Protein AF-A0A7R9VB74-F1 (afdb_monomer_lite)

Sequence (269 aa):
NNDDDEVKHALRVADQLLEADSDVIVMNEYSYISGGSPRGYPALNALCSRLEGAGYAVHVAKCSFPTAVASRLPVDRVDKLRLDCNRHAVGVTVVLGDDAADRQSEDDTSDTVAVTIFGTHLDDLNGINRLKEAEVLLGEIESEYDKENDYANILVIGDFNQQRPEDYHPEEWKYICENKTHRGTTIDDGVSDLLTNANFRCSYDDCRDEAKGVAHNWIPGDPPPATHWTSTVIDYSYYRGNIKPTGVFVSPSNLSDHRMIVSVWDVGL

Foldseek 3Di:
DVLVVLLVLLLVVLVVVVVLVDQKDKDKCQDQDDPDDPPPSPSVVSSCVSLVVVQWDKDWDDFNIIMIMIGNADWPDWDWADLDRGWIKIKTKGKDFPCSPPPPDPPDPTPIAIEIEIHTAADQAALQSLQSSLVSVVVVCCVPPVPPVAKHKYKYWFFSNAFDLVQADPVVLVVLVVVCVVVVYDSGSCSVVVLVVVVKDWLQVLQQPVVSQEAEDDDHNHHDFAQALVRGNGTTMIIIHPKHWNYWYWAPDPSDSGTDIDTDMDRPD

Organism: NCBI:txid2749911

InterPro domains:
  IPR005135 Endonuclease/exonuclease/phosphatase [PF03372] (6-258)
  IPR036691 Endonuclease/exonuclease/phosphatase superfamily [G3DSA:3.60.10.10] (1-268)
  IPR036691 Endonuclease/exonuclease/phosphatase superfamily [SSF56219] (11-265)

Secondary structure (DSSP, 8-state):
-HHHHHHHHHHHHHHHHHHTT-SEEEEESSS--SSS--S--HHHHHHHHHHHTTTPEEEE--SSB-EEEEESSPEEEEEEEE-SSSBEEEEEEEEESTTTT-TT-TT-----EEEEEEEEE--SS-HHHHHHHHHHHHHHHHHHHSTTSS--EEEEEEE-----GGGS-HHHHHHHHHHHHHHT--S--SHHHHHHHTT-EEHHHHHT-GGG--EESS-TTSPPPPSBTTTB--EEEEEESS-EEEEEEE----SSSBPPEEEEEE---

pLDDT: mean 91.32, std 12.18, range [46.31, 98.75]

Radius of gyration: 18.74 Å; chains: 1; bounding box: 47×42×54 Å

Structure (mmCIF, N/CA/C/O backbone):
data_AF-A0A7R9VB74-F1
#
_entry.id   AF-A0A7R9VB74-F1
#
loop_
_atom_site.group_PDB
_atom_site.id
_atom_site.type_symbol
_atom_site.label_atom_id
_atom_site.label_alt_id
_atom_site.label_comp_id
_atom_site.label_asym_id
_atom_site.label_entity_id
_atom_site.label_seq_id
_atom_site.pdbx_PDB_ins_code
_atom_site.Cartn_x
_atom_site.Cartn_y
_atom_site.Cartn_z
_atom_site.occupancy
_atom_site.B_iso_or_equiv
_atom_site.auth_seq_id
_atom_site.auth_comp_id
_atom_site.auth_asym_id
_atom_site.auth_atom_id
_atom_site.pdbx_PDB_model_num
ATOM 1 N N . ASN A 1 1 ? -17.393 -21.029 -19.178 1.00 64.06 1 ASN A N 1
ATOM 2 C CA . ASN A 1 1 ? -16.510 -21.645 -18.168 1.00 64.06 1 ASN A CA 1
ATOM 3 C C . ASN A 1 1 ? -15.368 -20.743 -17.701 1.00 64.06 1 ASN A C 1
ATOM 5 O O . ASN A 1 1 ? -14.742 -21.134 -16.735 1.00 64.06 1 ASN A O 1
ATOM 9 N N . ASN A 1 2 ? -15.107 -19.562 -18.289 1.00 75.44 2 ASN A N 1
ATOM 10 C CA . ASN A 1 2 ? -14.076 -18.647 -17.763 1.00 75.44 2 ASN A CA 1
ATOM 11 C C . ASN A 1 2 ? -14.477 -18.031 -16.412 1.00 75.44 2 ASN A C 1
ATOM 13 O O . ASN A 1 2 ? -13.672 -18.024 -15.490 1.00 75.44 2 ASN A O 1
ATOM 17 N N . ASP A 1 3 ? -15.742 -17.627 -16.268 1.00 80.56 3 ASP A N 1
ATOM 18 C CA . ASP A 1 3 ? -16.263 -17.018 -15.037 1.00 80.56 3 ASP A CA 1
ATOM 19 C C . ASP A 1 3 ? -16.076 -17.925 -13.805 1.00 80.56 3 ASP A C 1
ATOM 21 O O . ASP A 1 3 ? -15.742 -17.452 -12.722 1.00 80.56 3 ASP A O 1
ATOM 25 N N . ASP A 1 4 ? -16.229 -19.246 -13.967 1.00 86.25 4 ASP A N 1
ATOM 26 C CA . ASP A 1 4 ? -16.032 -20.212 -12.878 1.00 86.25 4 ASP A CA 1
ATOM 27 C C . ASP A 1 4 ? -14.568 -20.278 -12.420 1.00 86.25 4 ASP A C 1
ATOM 29 O O . ASP A 1 4 ? -14.293 -20.473 -11.235 1.00 86.25 4 ASP A O 1
ATOM 33 N N . ASP A 1 5 ? -13.619 -20.147 -13.347 1.00 88.62 5 ASP A N 1
ATOM 34 C CA . ASP A 1 5 ? -12.193 -20.204 -13.033 1.00 88.62 5 ASP A CA 1
ATOM 35 C C . ASP A 1 5 ? -11.705 -18.892 -12.404 1.00 88.62 5 ASP A C 1
ATOM 37 O O . ASP A 1 5 ? -10.913 -18.935 -11.458 1.00 88.62 5 ASP A O 1
ATOM 41 N N . GLU A 1 6 ? -12.251 -17.751 -12.831 1.00 87.81 6 GLU A N 1
ATOM 42 C CA . GLU A 1 6 ? -12.044 -16.453 -12.177 1.00 87.81 6 GLU A CA 1
ATOM 43 C C . GLU A 1 6 ? -12.594 -16.449 -10.745 1.00 87.81 6 GLU A C 1
ATOM 45 O O . GLU A 1 6 ? -11.902 -16.025 -9.821 1.00 87.81 6 GLU A O 1
ATOM 50 N N . VAL A 1 7 ? -13.793 -16.999 -10.517 1.00 91.50 7 VAL A N 1
ATOM 51 C CA . VAL A 1 7 ? -14.366 -17.142 -9.165 1.00 91.50 7 VAL A CA 1
ATOM 52 C C . VAL A 1 7 ? -13.490 -18.025 -8.280 1.00 91.50 7 VAL A C 1
ATOM 54 O O . VAL A 1 7 ? -13.172 -17.646 -7.153 1.00 91.50 7 VAL A O 1
ATOM 57 N N . LYS A 1 8 ? -13.052 -19.190 -8.772 1.00 93.50 8 LYS A N 1
ATOM 58 C CA . LYS A 1 8 ? -12.139 -20.068 -8.014 1.00 93.50 8 LYS A CA 1
ATOM 59 C C . LYS A 1 8 ? -10.805 -19.392 -7.724 1.00 93.50 8 LYS A C 1
ATOM 61 O O . LYS A 1 8 ? -10.189 -19.663 -6.696 1.00 93.50 8 LYS A O 1
ATOM 66 N N . HIS A 1 9 ? -10.301 -18.583 -8.649 1.00 92.19 9 HIS A N 1
ATOM 67 C CA . HIS A 1 9 ? -9.090 -17.810 -8.430 1.00 92.19 9 HIS A CA 1
ATOM 68 C C . HIS A 1 9 ? -9.292 -16.767 -7.327 1.00 92.19 9 HIS A C 1
ATOM 70 O O . HIS A 1 9 ? -8.550 -16.786 -6.350 1.00 92.19 9 HIS A O 1
ATOM 76 N N . ALA A 1 10 ? -10.350 -15.964 -7.417 1.00 93.12 10 ALA A N 1
ATOM 77 C CA . ALA A 1 10 ? -10.689 -14.953 -6.424 1.00 93.12 10 ALA A CA 1
ATOM 78 C C . ALA A 1 10 ? -10.919 -15.542 -5.021 1.00 93.12 10 ALA A C 1
ATOM 80 O O . ALA A 1 10 ? -10.478 -14.963 -4.033 1.00 93.12 10 ALA A O 1
ATOM 81 N N . LEU A 1 11 ? -11.529 -16.728 -4.921 1.00 95.88 11 LEU A N 1
ATOM 82 C CA . LEU A 1 11 ? -11.673 -17.440 -3.646 1.00 95.88 11 LEU A CA 1
ATOM 83 C C . LEU A 1 11 ? -10.327 -17.898 -3.069 1.00 95.88 11 LEU A C 1
ATOM 85 O O . LEU A 1 11 ? -10.119 -17.761 -1.871 1.00 95.88 11 LEU A O 1
ATOM 89 N N . ARG A 1 12 ? -9.393 -18.379 -3.903 1.00 96.00 12 ARG A N 1
ATOM 90 C CA . ARG A 1 12 ? -8.031 -18.724 -3.451 1.00 96.00 12 ARG A CA 1
ATOM 91 C C . ARG A 1 12 ? -7.259 -17.496 -2.974 1.00 96.00 12 ARG A C 1
ATOM 93 O O . ARG A 1 12 ? -6.544 -17.590 -1.984 1.00 96.00 12 ARG A O 1
ATOM 100 N N . VAL A 1 13 ? -7.413 -16.363 -3.663 1.00 95.50 13 VAL A N 1
ATOM 101 C CA . VAL A 1 13 ? -6.844 -15.079 -3.227 1.00 95.50 13 VAL A CA 1
ATOM 102 C C . VAL A 1 13 ? -7.443 -14.677 -1.879 1.00 95.50 13 VAL A C 1
ATOM 104 O O . VAL A 1 13 ? -6.695 -14.384 -0.955 1.00 95.50 13 VAL A O 1
ATOM 107 N N . ALA A 1 14 ? -8.769 -14.741 -1.725 1.00 96.88 14 ALA A N 1
ATOM 108 C CA . ALA A 1 14 ? -9.432 -14.443 -0.458 1.00 96.88 14 ALA A CA 1
ATOM 109 C C . ALA A 1 14 ? -8.952 -15.357 0.681 1.00 96.88 14 ALA A C 1
ATOM 111 O O . ALA A 1 14 ? -8.635 -14.862 1.756 1.00 96.88 14 ALA A O 1
ATOM 112 N N . ASP A 1 15 ? -8.852 -16.668 0.452 1.00 97.50 15 ASP A N 1
ATOM 113 C CA . ASP A 1 15 ? -8.362 -17.610 1.463 1.00 97.50 15 ASP A CA 1
ATOM 114 C C . ASP A 1 15 ? -6.917 -17.288 1.880 1.00 97.50 15 ASP A C 1
ATOM 116 O O . ASP A 1 15 ? -6.619 -17.276 3.069 1.00 97.50 15 ASP A O 1
ATOM 120 N N . GLN A 1 16 ? -6.046 -16.923 0.936 1.00 96.56 16 GLN A N 1
ATOM 121 C CA . GLN A 1 16 ? -4.686 -16.484 1.252 1.00 96.56 16 GLN A CA 1
ATOM 122 C C . GLN A 1 16 ? -4.639 -15.171 2.049 1.00 96.56 16 GLN A C 1
ATOM 124 O O . GLN A 1 16 ? -3.820 -15.036 2.957 1.00 96.56 16 GLN A O 1
ATOM 129 N N . LEU A 1 17 ? -5.497 -14.202 1.722 1.00 97.06 17 LEU A N 1
ATOM 130 C CA . LEU A 1 17 ? -5.606 -12.964 2.496 1.00 97.06 17 LEU A CA 1
ATOM 131 C C . LEU A 1 17 ? -6.075 -13.255 3.931 1.00 97.06 17 LEU A C 1
ATOM 133 O O . LEU A 1 17 ? -5.591 -12.642 4.878 1.00 97.06 17 LEU A O 1
ATOM 137 N N . LEU A 1 18 ? -6.977 -14.226 4.105 1.00 97.94 18 LEU A N 1
ATOM 138 C CA . LEU A 1 18 ? -7.457 -14.660 5.418 1.00 97.94 18 LEU A CA 1
ATOM 139 C C . LEU A 1 18 ? -6.400 -15.438 6.217 1.00 97.94 18 LEU A C 1
ATOM 141 O O . LEU A 1 18 ? -6.380 -15.328 7.439 1.00 97.94 18 LEU A O 1
ATOM 145 N N . GLU A 1 19 ? -5.507 -16.184 5.560 1.00 97.44 19 GLU A N 1
ATOM 146 C CA . GLU A 1 19 ? -4.374 -16.858 6.217 1.00 97.44 19 GLU A CA 1
ATOM 147 C C . GLU A 1 19 ? -3.390 -15.873 6.864 1.00 97.44 19 GLU A C 1
ATOM 149 O O . GLU A 1 19 ? -2.746 -16.223 7.852 1.00 97.44 19 GLU A O 1
ATOM 154 N N . ALA A 1 20 ? -3.284 -14.648 6.335 1.00 97.00 20 ALA A N 1
ATOM 155 C CA . ALA A 1 20 ? -2.464 -13.592 6.929 1.00 97.00 20 ALA A CA 1
ATOM 156 C C . ALA A 1 20 ? -3.056 -13.020 8.231 1.00 97.00 20 ALA A C 1
ATOM 158 O O . ALA A 1 20 ? -2.355 -12.292 8.929 1.00 97.00 20 ALA A O 1
ATOM 159 N N . ASP A 1 21 ? -4.328 -13.316 8.530 1.00 97.69 21 ASP A N 1
ATOM 160 C CA . ASP A 1 21 ? -5.053 -12.900 9.739 1.00 97.69 21 ASP A CA 1
ATOM 161 C C . ASP A 1 21 ? -4.894 -11.403 10.074 1.00 97.69 21 ASP A C 1
ATOM 163 O O . ASP A 1 21 ? -4.743 -11.013 11.228 1.00 97.69 21 ASP A O 1
ATOM 167 N N . SER A 1 22 ? -4.914 -10.539 9.055 1.00 98.19 22 SER A N 1
ATOM 168 C CA . SER A 1 22 ? -4.710 -9.093 9.219 1.00 98.19 22 SER A CA 1
ATOM 169 C C . SER A 1 22 ? -5.969 -8.379 9.724 1.00 98.19 22 SER A C 1
ATOM 171 O O . SER A 1 22 ? -7.090 -8.787 9.441 1.00 98.19 22 SER A O 1
ATOM 173 N N . ASP A 1 23 ? -5.835 -7.292 10.476 1.00 98.25 23 ASP A N 1
ATOM 174 C CA . ASP A 1 23 ? -7.006 -6.513 10.918 1.00 98.25 23 ASP A CA 1
ATOM 175 C C . ASP A 1 23 ? -7.615 -5.680 9.786 1.00 98.25 23 ASP A C 1
ATOM 177 O O . ASP A 1 23 ? -8.837 -5.523 9.692 1.00 98.25 23 ASP A O 1
ATOM 181 N N . VAL A 1 24 ? -6.749 -5.186 8.899 1.00 98.56 24 VAL A N 1
ATOM 182 C CA . VAL A 1 24 ? -7.091 -4.390 7.720 1.00 98.56 24 VAL A CA 1
ATOM 183 C C . VAL A 1 24 ? -6.366 -4.966 6.505 1.00 98.56 24 VAL A C 1
ATOM 185 O O . VAL A 1 24 ? -5.182 -5.287 6.576 1.00 98.56 24 VAL A O 1
ATOM 188 N N . ILE A 1 25 ? -7.073 -5.087 5.384 1.00 98.56 25 ILE A N 1
ATOM 189 C CA . ILE A 1 25 ? -6.557 -5.578 4.104 1.00 98.56 25 ILE A CA 1
ATOM 190 C C . ILE A 1 25 ? -6.758 -4.488 3.052 1.00 98.56 25 ILE A C 1
ATOM 192 O O . ILE A 1 25 ? -7.879 -4.018 2.853 1.00 98.56 25 ILE A O 1
ATOM 196 N N . VAL A 1 26 ? -5.692 -4.131 2.338 1.00 98.44 26 VAL A N 1
ATOM 197 C CA . VAL A 1 26 ? -5.742 -3.252 1.161 1.00 98.44 26 VAL A CA 1
ATOM 198 C C . VAL A 1 26 ? -5.562 -4.095 -0.097 1.00 98.44 26 VAL A C 1
ATOM 200 O O . VAL A 1 26 ? -4.674 -4.941 -0.153 1.00 98.44 26 VAL A O 1
ATOM 203 N N . MET A 1 27 ? -6.419 -3.891 -1.097 1.00 97.38 27 MET A N 1
ATOM 204 C CA . MET A 1 27 ? -6.394 -4.646 -2.352 1.00 97.38 27 MET A CA 1
ATOM 205 C C . MET A 1 27 ? -6.471 -3.707 -3.552 1.00 97.38 27 MET A C 1
ATOM 207 O O . MET A 1 27 ? -7.345 -2.836 -3.615 1.00 97.38 27 MET A O 1
ATOM 211 N N . ASN A 1 28 ? -5.619 -3.957 -4.541 1.00 95.88 28 ASN A N 1
ATOM 212 C CA . ASN A 1 28 ? -5.632 -3.307 -5.847 1.00 95.88 28 ASN A CA 1
ATOM 213 C C . ASN A 1 28 ? -5.937 -4.347 -6.937 1.00 95.88 28 ASN A C 1
ATOM 215 O O . ASN A 1 28 ? -5.729 -5.539 -6.729 1.00 95.88 28 ASN A O 1
ATOM 219 N N . GLU A 1 29 ? -6.504 -3.906 -8.062 1.00 89.31 29 GLU A N 1
ATOM 220 C CA . GLU A 1 29 ? -6.748 -4.721 -9.272 1.00 89.31 29 GLU A CA 1
ATOM 221 C C . GLU A 1 29 ? -7.520 -6.044 -9.094 1.00 89.31 29 GLU A C 1
ATOM 223 O O . GLU A 1 29 ? -7.560 -6.893 -9.979 1.00 89.31 29 GLU A O 1
ATOM 228 N N . TYR A 1 30 ? -8.251 -6.212 -7.998 1.00 76.88 30 TYR A N 1
ATOM 229 C CA . TYR A 1 30 ? -8.994 -7.440 -7.687 1.00 76.88 30 TYR A CA 1
ATOM 230 C C . TYR A 1 30 ? -10.201 -7.703 -8.620 1.00 76.88 30 TYR A C 1
ATOM 232 O O . TYR A 1 30 ? -10.916 -8.696 -8.467 1.00 76.88 30 TYR A O 1
ATOM 240 N N . SER A 1 31 ? -10.444 -6.818 -9.595 1.00 71.06 31 SER A N 1
ATOM 241 C CA . SER A 1 31 ? -11.282 -7.080 -10.766 1.00 71.06 31 SER A CA 1
ATOM 242 C C . SER A 1 31 ? -10.855 -6.189 -11.938 1.00 71.06 31 SER A C 1
ATOM 244 O O . SER A 1 31 ? -11.089 -4.978 -11.903 1.00 71.06 31 SER A O 1
ATOM 246 N N . TYR A 1 32 ? -10.271 -6.766 -12.990 1.00 58.00 32 TYR A N 1
ATOM 247 C CA . TYR A 1 32 ? -9.945 -6.015 -14.204 1.00 58.00 32 TYR A CA 1
ATOM 248 C C . TYR A 1 32 ? -11.213 -5.776 -15.039 1.00 58.00 32 TYR A C 1
ATOM 250 O O . TYR A 1 32 ? -11.795 -6.706 -15.604 1.00 58.00 32 TYR A O 1
ATOM 258 N N . ILE A 1 33 ? -11.659 -4.520 -15.137 1.00 51.22 33 ILE A N 1
ATOM 259 C CA . ILE A 1 33 ? -12.802 -4.144 -15.978 1.00 51.22 33 ILE A CA 1
ATOM 260 C C . ILE A 1 33 ? -12.306 -3.924 -17.409 1.00 51.22 33 ILE A C 1
ATOM 262 O O . ILE A 1 33 ? -12.091 -2.793 -17.845 1.00 51.22 33 ILE A O 1
ATOM 266 N N . SER A 1 34 ? -12.179 -4.994 -18.196 1.00 46.78 34 SER A N 1
ATOM 267 C CA . SER A 1 34 ? -12.158 -4.816 -19.651 1.00 46.78 34 SER A CA 1
ATOM 268 C C . SER A 1 34 ? -13.604 -4.624 -20.145 1.00 46.78 34 SER A C 1
ATOM 270 O O . SER A 1 34 ? -14.385 -5.566 -20.223 1.00 46.78 34 SER A O 1
ATOM 272 N N . GLY A 1 35 ? -14.015 -3.381 -20.435 1.00 49.75 35 GLY A N 1
ATOM 273 C CA . GLY A 1 35 ? -15.227 -3.136 -21.243 1.00 49.75 35 GLY A CA 1
ATOM 274 C C . GLY A 1 35 ? -16.476 -2.534 -20.575 1.00 49.75 35 GLY A C 1
ATOM 275 O O . GLY A 1 35 ? -17.552 -2.591 -21.164 1.00 49.75 35 GLY A O 1
ATOM 276 N N . GLY A 1 36 ? -16.369 -1.881 -19.414 1.00 46.69 36 GLY A N 1
ATOM 277 C CA . GLY A 1 36 ? -17.284 -0.776 -19.068 1.00 46.69 36 GLY A CA 1
ATOM 278 C C . GLY A 1 36 ? -18.716 -1.111 -18.616 1.00 46.69 36 GLY A C 1
ATOM 279 O O . GLY A 1 36 ? -19.572 -0.229 -18.670 1.00 46.69 36 GLY A O 1
ATOM 280 N N . SER A 1 37 ? -19.005 -2.317 -18.115 1.00 47.34 37 SER A N 1
ATOM 281 C CA . SER A 1 37 ? -20.277 -2.579 -17.416 1.00 47.34 37 SER A CA 1
ATOM 282 C C . SER A 1 37 ? -20.047 -3.023 -15.964 1.00 47.34 37 SER A C 1
ATOM 284 O O . SER A 1 37 ? -19.478 -4.086 -15.740 1.00 47.34 37 SER A O 1
ATOM 286 N N . PRO A 1 38 ? -20.513 -2.267 -14.950 1.00 48.62 38 PRO A N 1
ATOM 287 C CA . PRO A 1 38 ? -20.385 -2.627 -13.534 1.00 48.62 38 PRO A CA 1
ATOM 288 C C . PRO A 1 38 ? -21.352 -3.732 -13.058 1.00 48.62 38 PRO A C 1
ATOM 290 O O . PRO A 1 38 ? -21.498 -3.944 -11.853 1.00 48.62 38 PRO A O 1
ATOM 293 N N . ARG A 1 39 ? -22.084 -4.411 -13.954 1.00 46.31 39 ARG A N 1
ATOM 294 C CA . ARG A 1 39 ? -23.060 -5.433 -13.546 1.00 46.31 39 ARG A CA 1
ATOM 295 C C . ARG A 1 39 ? -22.385 -6.780 -13.291 1.00 46.31 39 ARG A C 1
ATOM 297 O O . ARG A 1 39 ? -22.289 -7.598 -14.193 1.00 46.31 39 ARG A O 1
ATOM 304 N N . GLY A 1 40 ? -22.051 -7.001 -12.020 1.00 55.41 40 GLY A N 1
ATOM 305 C CA . GLY A 1 40 ? -21.993 -8.324 -11.400 1.00 55.41 40 GLY A CA 1
ATOM 306 C C . GLY A 1 40 ? -20.774 -9.149 -11.771 1.00 55.41 40 GLY A C 1
ATOM 307 O O . GLY A 1 40 ? -20.931 -10.172 -12.420 1.00 55.41 40 GLY A O 1
ATOM 308 N N . TYR A 1 41 ? -19.595 -8.737 -11.308 1.00 77.56 41 TYR A N 1
ATOM 309 C CA . TYR A 1 41 ? -18.381 -9.549 -11.383 1.00 77.56 41 TYR A CA 1
ATOM 310 C C . TYR A 1 41 ? -18.483 -10.693 -10.372 1.00 77.56 41 TYR A C 1
ATOM 312 O O . TYR A 1 41 ? -18.369 -10.441 -9.169 1.00 77.56 41 TYR A O 1
ATOM 320 N N . PRO A 1 42 ? -18.714 -11.942 -10.812 1.00 87.38 42 PRO A N 1
ATOM 321 C CA . PRO A 1 42 ? -18.908 -13.051 -9.888 1.00 87.38 42 PRO A CA 1
ATOM 322 C C . PRO A 1 42 ? -17.663 -13.277 -9.026 1.00 87.38 42 PRO A C 1
ATOM 324 O O . PRO A 1 42 ? -17.800 -13.561 -7.843 1.00 87.38 42 PRO A O 1
ATOM 327 N N . ALA A 1 43 ? -16.468 -13.069 -9.591 1.00 87.62 43 ALA A N 1
ATOM 328 C CA . ALA A 1 43 ? -15.192 -13.175 -8.890 1.00 87.62 43 ALA A CA 1
ATOM 329 C C . ALA A 1 43 ? -15.043 -12.139 -7.764 1.00 87.62 43 ALA A C 1
ATOM 331 O O . ALA A 1 43 ? -14.778 -12.515 -6.626 1.00 87.62 43 ALA A O 1
ATOM 332 N N . LEU A 1 44 ? -15.309 -10.858 -8.051 1.00 88.12 44 LEU A N 1
ATOM 333 C CA . LEU A 1 44 ? -15.323 -9.797 -7.038 1.00 88.12 44 LEU A CA 1
ATOM 334 C C . LEU A 1 44 ? -16.342 -10.093 -5.939 1.00 88.12 44 LEU A C 1
ATOM 336 O O . LEU A 1 44 ? -16.020 -10.032 -4.759 1.00 88.12 44 LEU A O 1
ATOM 340 N N . ASN A 1 45 ? -17.573 -10.432 -6.324 1.00 90.12 45 ASN A N 1
ATOM 341 C CA . ASN A 1 45 ? -18.621 -10.736 -5.357 1.00 90.12 45 ASN A CA 1
ATOM 342 C C . ASN A 1 45 ? -18.228 -11.936 -4.488 1.00 90.12 45 ASN A C 1
ATOM 344 O O . ASN A 1 45 ? -18.436 -11.897 -3.284 1.00 90.12 45 ASN A O 1
ATOM 348 N N . ALA A 1 46 ? -17.625 -12.974 -5.073 1.00 93.38 46 ALA A N 1
ATOM 349 C CA . ALA A 1 46 ? -17.146 -14.134 -4.333 1.00 93.38 46 ALA A CA 1
ATOM 350 C C . ALA A 1 46 ? -16.026 -13.766 -3.349 1.00 93.38 46 ALA A C 1
ATOM 352 O O . ALA A 1 46 ? -16.082 -14.203 -2.202 1.00 93.38 46 ALA A O 1
ATOM 353 N N . LEU A 1 47 ? -15.058 -12.941 -3.763 1.00 94.75 47 LEU A N 1
ATOM 354 C CA . LEU A 1 47 ? -13.992 -12.440 -2.892 1.00 94.75 47 LEU A CA 1
ATOM 355 C C . LEU A 1 47 ? -14.563 -11.600 -1.746 1.00 94.75 47 LEU A C 1
ATOM 357 O O . LEU A 1 47 ? -14.302 -11.908 -0.586 1.00 94.75 47 LEU A O 1
ATOM 361 N N . CYS A 1 48 ? -15.391 -10.593 -2.047 1.00 95.19 48 CYS A N 1
ATOM 362 C CA . CYS A 1 48 ? -16.009 -9.743 -1.028 1.00 95.19 48 CYS A CA 1
ATOM 363 C C . CYS A 1 48 ? -16.864 -10.568 -0.067 1.00 95.19 48 CYS A C 1
ATOM 365 O O . CYS A 1 48 ? -16.653 -10.486 1.135 1.00 95.19 48 CYS A O 1
ATOM 367 N N . SER A 1 49 ? -17.751 -11.430 -0.572 1.00 96.31 49 SER A N 1
ATOM 368 C CA . SER A 1 49 ? -18.587 -12.285 0.278 1.00 96.31 49 SER A CA 1
ATOM 369 C C . SER A 1 49 ? -17.766 -13.254 1.128 1.00 96.31 49 SER A C 1
ATOM 371 O O . SER A 1 49 ? -18.177 -13.592 2.238 1.00 96.31 49 SER A O 1
ATOM 373 N N . ARG A 1 50 ? -16.602 -13.705 0.643 1.00 97.56 50 ARG A N 1
ATOM 374 C CA . ARG A 1 50 ? -15.690 -14.550 1.421 1.00 97.56 50 ARG A CA 1
ATOM 375 C C . ARG A 1 50 ? -15.053 -13.777 2.578 1.00 97.56 50 ARG A C 1
ATOM 377 O O . ARG A 1 50 ? -15.025 -14.314 3.683 1.00 97.56 50 ARG A O 1
ATOM 384 N N . LEU A 1 51 ? -14.603 -12.542 2.344 1.00 98.06 51 LEU A N 1
ATOM 385 C CA . LEU A 1 51 ? -14.057 -11.660 3.384 1.00 98.06 51 LEU A CA 1
ATOM 386 C C . LEU A 1 51 ? -15.142 -11.201 4.374 1.00 98.06 51 LEU A C 1
ATOM 388 O O . LEU A 1 51 ? -14.947 -11.274 5.584 1.00 98.06 51 LEU A O 1
ATOM 392 N N . GLU A 1 52 ? -16.320 -10.814 3.888 1.00 98.00 52 GLU A N 1
ATOM 393 C CA . GLU A 1 52 ? -17.479 -10.450 4.717 1.00 98.00 52 GLU A CA 1
ATOM 394 C C . GLU A 1 52 ? -17.917 -11.618 5.607 1.00 98.00 52 GLU A C 1
ATOM 396 O O . GLU A 1 52 ? -18.169 -11.443 6.799 1.00 98.00 52 GLU A O 1
ATOM 401 N N . GLY A 1 53 ? -17.927 -12.841 5.065 1.00 98.12 53 GLY A N 1
ATOM 402 C CA . GLY A 1 53 ? -18.182 -14.061 5.833 1.00 98.12 53 GLY A CA 1
ATOM 403 C C . GLY A 1 53 ? -17.136 -14.350 6.920 1.00 98.12 53 GLY A C 1
ATOM 404 O O . GLY A 1 53 ? -17.420 -15.120 7.836 1.00 98.12 53 GLY A O 1
ATOM 405 N N . ALA A 1 54 ? -15.957 -13.728 6.838 1.00 98.25 54 ALA A N 1
ATOM 406 C CA . ALA A 1 54 ? -14.902 -13.769 7.850 1.00 98.25 54 ALA A CA 1
ATOM 407 C C . ALA A 1 54 ? -14.909 -12.539 8.786 1.00 98.25 54 ALA A C 1
ATOM 409 O O . ALA A 1 54 ? -13.987 -12.374 9.584 1.00 98.25 54 ALA A O 1
ATOM 410 N N . GLY A 1 55 ? -15.943 -11.693 8.713 1.00 97.94 55 GLY A N 1
ATOM 411 C CA . GLY A 1 55 ? -16.151 -10.561 9.620 1.00 97.94 55 GLY A CA 1
ATOM 412 C C . GLY A 1 55 ? -15.597 -9.222 9.135 1.00 97.94 55 GLY A C 1
ATOM 413 O O . GLY A 1 55 ? -15.599 -8.269 9.908 1.00 97.94 55 GLY A O 1
ATOM 414 N N . TYR A 1 56 ? -15.134 -9.119 7.888 1.00 98.56 56 TYR A N 1
ATOM 415 C CA . TYR A 1 56 ? -14.640 -7.852 7.350 1.00 98.56 56 TYR A CA 1
ATOM 416 C C . TYR A 1 56 ? -15.777 -6.977 6.805 1.00 98.56 56 TYR A C 1
ATOM 418 O O . TYR A 1 56 ? -16.639 -7.445 6.062 1.00 98.56 56 TYR A O 1
ATOM 426 N N . ALA A 1 57 ? -15.724 -5.676 7.076 1.00 97.94 57 ALA A N 1
ATOM 427 C CA . ALA A 1 57 ? -16.435 -4.662 6.307 1.00 97.94 57 ALA A CA 1
ATOM 428 C C . ALA A 1 57 ? -15.589 -4.273 5.085 1.00 97.94 57 ALA A C 1
ATOM 430 O O . ALA A 1 57 ? -14.469 -3.791 5.244 1.00 97.94 57 ALA A O 1
ATOM 431 N N . VAL A 1 58 ? -16.102 -4.496 3.868 1.00 97.44 58 VAL A N 1
ATOM 432 C CA . VAL A 1 58 ? -15.355 -4.271 2.617 1.00 97.44 58 VAL A CA 1
ATOM 433 C C . VAL A 1 58 ? -15.813 -2.986 1.921 1.00 97.44 58 VAL A C 1
ATOM 435 O O . VAL A 1 58 ? -16.975 -2.833 1.534 1.00 97.44 58 VAL A O 1
ATOM 438 N N . HIS A 1 59 ? -14.882 -2.061 1.693 1.00 96.56 59 HIS A N 1
ATOM 439 C CA . HIS A 1 59 ? -15.133 -0.770 1.059 1.00 96.56 59 HIS A CA 1
ATOM 440 C C . HIS A 1 59 ? -14.414 -0.671 -0.287 1.00 96.56 59 HIS A C 1
ATOM 442 O O . HIS A 1 59 ? -13.194 -0.611 -0.356 1.00 96.56 59 HIS A O 1
ATOM 448 N N . VAL A 1 60 ? -15.192 -0.622 -1.372 1.00 93.81 60 VAL A N 1
ATOM 449 C CA . VAL A 1 60 ? -14.702 -0.641 -2.764 1.00 93.81 60 VAL A CA 1
ATOM 450 C C . VAL A 1 60 ? -14.868 0.723 -3.438 1.00 93.81 60 VAL A C 1
ATOM 452 O O . VAL A 1 60 ? -15.961 1.314 -3.389 1.00 93.81 60 VAL A O 1
ATOM 455 N N . ALA A 1 61 ? -13.832 1.204 -4.127 1.00 92.19 61 ALA A N 1
ATOM 456 C CA . ALA A 1 61 ? -13.949 2.303 -5.081 1.00 92.19 61 ALA A CA 1
ATOM 457 C C . ALA A 1 61 ? -14.418 1.817 -6.460 1.00 92.19 61 ALA A C 1
ATOM 459 O O . ALA A 1 61 ? -13.971 0.798 -6.978 1.00 92.19 61 ALA A O 1
ATOM 460 N N . LYS A 1 62 ? -15.331 2.571 -7.081 1.00 87.31 62 LYS A N 1
ATOM 461 C CA . LYS A 1 62 ? -15.905 2.227 -8.389 1.00 87.31 62 LYS A CA 1
ATOM 462 C C . LYS A 1 62 ? -15.146 2.952 -9.503 1.00 87.31 62 LYS A C 1
ATOM 464 O O . LYS A 1 62 ? -15.516 4.066 -9.867 1.00 87.31 62 LYS A O 1
ATOM 469 N N . CYS A 1 63 ? -14.105 2.323 -10.038 1.00 88.12 63 CYS A N 1
ATOM 470 C CA . CYS A 1 63 ? -13.324 2.811 -11.182 1.00 88.12 63 CYS A CA 1
ATOM 471 C C . CYS A 1 63 ? -12.740 1.670 -12.020 1.00 88.12 63 CYS A C 1
ATOM 473 O O . CYS A 1 63 ? -12.982 0.502 -11.727 1.00 88.12 63 CYS A O 1
ATOM 475 N N . SER A 1 64 ? -12.012 2.032 -13.080 1.00 87.25 64 SER A N 1
ATOM 476 C CA . SER A 1 64 ? -11.352 1.104 -14.003 1.00 87.25 64 SER A CA 1
ATOM 477 C C . SER A 1 64 ? -10.291 0.246 -13.309 1.00 87.25 64 SER A C 1
ATOM 479 O O . SER A 1 64 ? -10.233 -0.951 -13.570 1.00 87.25 64 SER A O 1
ATOM 481 N N . PHE A 1 65 ? -9.518 0.844 -12.394 1.00 89.31 65 PHE A N 1
ATOM 482 C CA . PHE A 1 65 ? -8.538 0.166 -11.541 1.00 89.31 65 PHE A CA 1
ATOM 483 C C . PHE A 1 65 ? -8.993 0.295 -10.088 1.00 89.31 65 PHE A C 1
ATOM 485 O O . PHE A 1 65 ? -8.666 1.281 -9.421 1.00 89.31 65 PHE A O 1
ATOM 492 N N . PRO A 1 66 ? -9.863 -0.611 -9.618 1.00 90.44 66 PRO A N 1
ATOM 493 C CA . PRO A 1 66 ? -10.501 -0.448 -8.328 1.00 90.44 66 PRO A CA 1
ATOM 494 C C . PRO A 1 66 ? -9.519 -0.721 -7.186 1.00 90.44 66 PRO A C 1
ATOM 496 O O . PRO A 1 66 ? -8.725 -1.659 -7.224 1.00 90.44 66 PRO A O 1
ATOM 499 N N . THR A 1 67 ? -9.646 0.091 -6.141 1.00 95.00 67 THR A N 1
ATOM 500 C CA . THR A 1 67 ? -9.001 -0.109 -4.841 1.00 95.00 67 THR A CA 1
ATOM 501 C C . THR A 1 67 ? -10.063 -0.500 -3.822 1.00 95.00 67 THR A C 1
ATOM 503 O O . THR A 1 67 ? -11.215 -0.051 -3.905 1.00 95.00 67 THR A O 1
ATOM 506 N N . ALA A 1 68 ? -9.713 -1.378 -2.892 1.00 96.50 68 ALA A N 1
ATOM 507 C CA . ALA A 1 68 ? -10.560 -1.760 -1.778 1.00 96.50 68 ALA A CA 1
ATOM 508 C C . ALA A 1 68 ? -9.774 -1.750 -0.479 1.00 96.50 68 ALA A C 1
ATOM 510 O O . ALA A 1 68 ? -8.593 -2.091 -0.455 1.00 96.50 68 ALA A O 1
ATOM 511 N N . VAL A 1 69 ? -10.480 -1.414 0.594 1.00 98.25 69 VAL A N 1
ATOM 512 C CA . VAL A 1 69 ? -10.012 -1.627 1.957 1.00 98.25 69 VAL A CA 1
ATOM 513 C C . VAL A 1 69 ? -11.060 -2.449 2.691 1.00 98.25 69 VAL A C 1
ATOM 515 O O . VAL A 1 69 ? -12.245 -2.115 2.663 1.00 98.25 69 VAL A O 1
ATOM 518 N N . ALA A 1 70 ? -10.632 -3.544 3.305 1.00 98.44 70 ALA A N 1
ATOM 519 C CA . ALA A 1 70 ? -11.458 -4.400 4.138 1.00 98.44 70 ALA A CA 1
ATOM 520 C C . ALA A 1 70 ? -10.958 -4.331 5.584 1.00 98.44 70 ALA A C 1
ATOM 522 O O . ALA A 1 70 ? -9.758 -4.437 5.802 1.00 98.44 70 ALA A O 1
ATOM 523 N N . SER A 1 71 ? -11.847 -4.174 6.564 1.00 98.38 71 SER A N 1
ATOM 524 C CA . SER A 1 71 ? -11.475 -4.063 7.985 1.00 98.38 71 SER A CA 1
ATOM 525 C C . SER A 1 71 ? -12.333 -4.968 8.865 1.00 98.38 71 SER A C 1
ATOM 527 O O . SER A 1 71 ? -13.553 -4.980 8.708 1.00 98.38 71 SER A O 1
ATOM 529 N N . ARG A 1 72 ? -11.714 -5.691 9.807 1.00 97.44 72 ARG A N 1
ATOM 530 C CA . ARG A 1 72 ? -12.414 -6.346 10.934 1.00 97.44 72 ARG A CA 1
ATOM 531 C C . ARG A 1 72 ? -12.619 -5.411 12.125 1.00 97.44 72 ARG A C 1
ATOM 533 O O . ARG A 1 72 ? -13.441 -5.692 12.993 1.00 97.44 72 ARG A O 1
ATOM 540 N N . LEU A 1 73 ? -11.876 -4.310 12.168 1.00 96.25 73 LEU A N 1
ATOM 541 C CA . LEU A 1 73 ? -11.975 -3.304 13.218 1.00 96.25 73 LEU A CA 1
ATOM 542 C C . LEU A 1 73 ? -13.214 -2.422 13.010 1.00 96.25 73 LEU A C 1
ATOM 544 O O . LEU A 1 73 ? -13.612 -2.212 11.857 1.00 96.25 73 LEU A O 1
ATOM 548 N N . PRO A 1 74 ? -13.788 -1.854 14.088 1.00 93.50 74 PRO A N 1
ATOM 549 C CA . PRO A 1 74 ? -14.848 -0.859 13.988 1.00 93.50 74 PRO A CA 1
ATOM 550 C C . PRO A 1 74 ? -14.414 0.330 13.122 1.00 93.50 74 PRO A C 1
ATOM 552 O O . PRO A 1 74 ? -13.455 1.035 13.439 1.00 93.50 74 PRO A O 1
ATOM 555 N N . VAL A 1 75 ? -15.126 0.536 12.013 1.00 95.56 75 VAL A N 1
ATOM 556 C CA . VAL A 1 75 ? -14.879 1.638 11.079 1.00 95.56 75 VAL A CA 1
ATOM 557 C C . VAL A 1 75 ? -15.746 2.828 11.476 1.00 95.56 75 VAL A C 1
ATOM 559 O O . VAL A 1 75 ? -16.973 2.735 11.453 1.00 95.56 75 VAL A O 1
ATOM 562 N N . ASP A 1 76 ? -15.103 3.941 11.817 1.00 93.75 76 ASP A N 1
ATOM 563 C CA . ASP A 1 76 ? -15.750 5.206 12.181 1.00 93.75 76 ASP A CA 1
ATOM 564 C C . ASP A 1 76 ? -16.078 6.044 10.935 1.00 93.75 76 ASP A C 1
ATOM 566 O O . ASP A 1 76 ? -17.196 6.534 10.763 1.00 93.75 76 ASP A O 1
ATOM 570 N N . ARG A 1 77 ? -15.119 6.134 10.004 1.00 95.56 77 ARG A N 1
ATOM 571 C CA . ARG A 1 77 ? -15.232 6.925 8.770 1.00 95.56 77 ARG A CA 1
ATOM 572 C C . ARG A 1 77 ? -14.745 6.137 7.560 1.00 95.56 77 ARG A C 1
ATOM 574 O O . ARG A 1 77 ? -13.806 5.351 7.651 1.00 95.56 77 ARG A O 1
ATOM 581 N N . VAL A 1 78 ? -15.379 6.374 6.410 1.00 96.94 78 VAL A N 1
ATOM 582 C CA . VAL A 1 78 ? -14.951 5.854 5.104 1.00 96.94 78 VAL A CA 1
ATOM 583 C C . VAL A 1 78 ? -14.924 6.994 4.097 1.00 96.94 78 VAL A C 1
ATOM 585 O O . VAL A 1 78 ? -15.956 7.617 3.849 1.00 96.94 78 VAL A O 1
ATOM 588 N N . ASP A 1 79 ? -13.783 7.193 3.449 1.00 96.75 79 ASP A N 1
ATOM 589 C CA . ASP A 1 79 ? -13.601 8.160 2.371 1.00 96.75 79 ASP A CA 1
ATOM 590 C C . ASP A 1 79 ? -13.294 7.449 1.052 1.00 96.75 79 ASP A C 1
ATOM 592 O O . ASP A 1 79 ? -12.658 6.394 1.000 1.00 96.75 79 ASP A O 1
ATOM 596 N N . LYS A 1 80 ? -13.755 8.031 -0.054 1.00 96.25 80 LYS A N 1
ATOM 597 C CA . LYS A 1 80 ? -13.432 7.563 -1.407 1.00 96.25 80 LYS A CA 1
ATOM 598 C C . LYS A 1 80 ? -12.980 8.754 -2.220 1.00 96.25 80 LYS A C 1
AT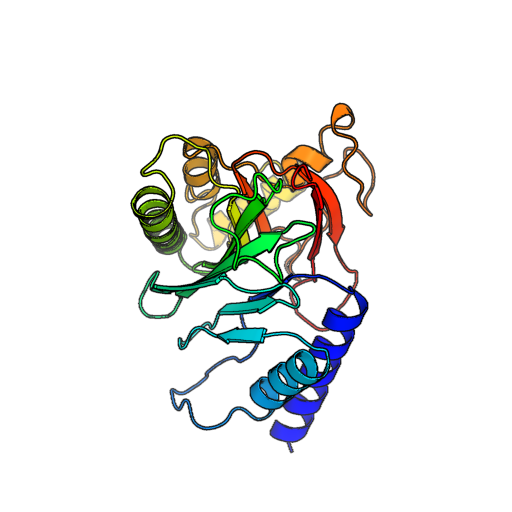OM 600 O O . LYS A 1 80 ? -13.806 9.558 -2.653 1.00 96.25 80 LYS A O 1
ATOM 605 N N . LEU A 1 81 ? -11.676 8.847 -2.418 1.00 96.19 81 LEU A N 1
ATOM 606 C CA . LEU A 1 81 ? -11.051 9.974 -3.083 1.00 96.19 81 LEU A CA 1
ATOM 607 C C . LEU A 1 81 ? -10.768 9.627 -4.535 1.00 96.19 81 LEU A C 1
ATOM 609 O O . LEU A 1 81 ? -10.174 8.597 -4.846 1.00 96.19 81 LEU A O 1
ATOM 613 N N . ARG A 1 82 ? -11.191 10.505 -5.439 1.00 96.56 82 ARG A N 1
ATOM 614 C CA . ARG A 1 82 ? -10.895 10.381 -6.862 1.00 96.56 82 ARG A CA 1
ATOM 615 C C . ARG A 1 82 ? -9.538 10.991 -7.160 1.00 96.56 82 ARG A C 1
ATOM 617 O O . ARG A 1 82 ? -9.389 12.198 -7.029 1.00 96.56 82 ARG A O 1
ATOM 624 N N . LEU A 1 83 ? -8.599 10.151 -7.588 1.00 96.38 83 LEU A N 1
ATOM 625 C CA . LEU A 1 83 ? -7.246 10.578 -7.940 1.00 96.38 83 LEU A CA 1
ATOM 626 C C . LEU A 1 83 ? -7.207 11.064 -9.393 1.00 96.38 83 LEU A C 1
ATOM 628 O O . LEU A 1 83 ? -6.706 12.148 -9.677 1.00 96.38 83 LEU A O 1
ATOM 632 N N . ASP A 1 84 ? -7.830 10.307 -10.303 1.00 93.56 84 ASP A N 1
ATOM 633 C CA . ASP A 1 84 ? -7.948 10.657 -11.721 1.00 93.56 84 ASP A CA 1
ATOM 634 C C . ASP A 1 84 ? -9.267 10.118 -12.343 1.00 93.56 84 ASP A C 1
ATOM 636 O O . ASP A 1 84 ? -10.297 10.009 -11.671 1.00 93.56 84 ASP A O 1
ATOM 640 N N . CYS A 1 85 ? -9.326 9.847 -13.655 1.00 88.00 85 CYS A N 1
ATOM 641 C CA . CYS A 1 85 ? -10.511 9.246 -14.279 1.00 88.00 85 CYS A CA 1
ATOM 642 C C . CYS A 1 85 ? -10.635 7.725 -14.104 1.00 88.00 85 CYS A C 1
ATOM 644 O O . CYS A 1 85 ? -11.737 7.206 -14.296 1.00 88.00 85 CYS A O 1
ATOM 646 N N . ASN A 1 86 ? -9.566 7.035 -13.715 1.00 90.31 86 ASN A N 1
ATOM 647 C CA . ASN A 1 86 ? -9.484 5.579 -13.681 1.00 90.31 86 ASN A CA 1
ATOM 648 C C . ASN A 1 86 ? -9.130 4.995 -12.303 1.00 90.31 86 ASN A C 1
ATOM 650 O O . ASN A 1 86 ? -9.294 3.786 -12.116 1.00 90.31 86 ASN A O 1
ATOM 654 N N . ARG A 1 87 ? -8.697 5.822 -11.350 1.00 93.75 87 ARG A N 1
ATOM 655 C CA . ARG A 1 87 ? -8.101 5.447 -10.067 1.00 93.75 87 ARG A CA 1
ATOM 656 C C . ARG A 1 87 ? -8.723 6.249 -8.927 1.00 93.75 87 ARG A C 1
ATOM 658 O O . ARG A 1 87 ? -9.063 7.432 -9.042 1.00 93.75 87 ARG A O 1
ATOM 665 N N . HIS A 1 88 ? -8.881 5.565 -7.804 1.00 95.75 88 HIS A N 1
ATOM 666 C CA . HIS A 1 88 ? -9.363 6.130 -6.553 1.00 95.75 88 HIS A CA 1
ATOM 667 C C . HIS A 1 88 ? -8.513 5.601 -5.398 1.00 95.75 88 HIS A C 1
ATOM 669 O O . HIS A 1 88 ? -8.078 4.445 -5.423 1.00 95.75 88 HIS A O 1
ATOM 675 N N . ALA A 1 89 ? -8.387 6.415 -4.356 1.00 97.69 89 ALA A N 1
ATOM 676 C CA . ALA A 1 89 ? -8.002 5.952 -3.035 1.00 97.69 89 ALA A CA 1
ATOM 677 C C . ALA A 1 89 ? -9.254 5.661 -2.192 1.00 97.69 89 ALA A C 1
ATOM 679 O O . ALA A 1 89 ? -10.308 6.286 -2.364 1.00 97.69 89 ALA A O 1
ATOM 680 N N . VAL A 1 90 ? -9.142 4.706 -1.275 1.00 98.06 90 VAL A N 1
ATOM 681 C CA . VAL A 1 90 ? -10.172 4.394 -0.278 1.00 98.06 90 VAL A CA 1
ATOM 682 C C . VAL A 1 90 ? -9.561 4.597 1.099 1.00 98.06 90 VAL A C 1
ATOM 684 O O . VAL A 1 90 ? -8.617 3.898 1.445 1.00 98.06 90 VAL A O 1
ATOM 687 N N . GLY A 1 91 ? -10.089 5.551 1.860 1.00 98.00 91 GLY A N 1
ATOM 688 C CA . GLY A 1 91 ? -9.719 5.796 3.250 1.00 98.00 91 GLY A CA 1
ATOM 689 C C . GLY A 1 91 ? -10.686 5.094 4.197 1.00 98.00 91 GLY A C 1
ATOM 690 O O . GLY A 1 91 ? -11.898 5.161 3.991 1.00 98.00 91 GLY A O 1
ATOM 691 N N . VAL A 1 92 ? -10.175 4.438 5.233 1.00 97.88 92 VAL A N 1
ATOM 692 C CA . VAL A 1 92 ? -10.968 3.981 6.382 1.00 97.88 92 VAL A CA 1
ATOM 693 C C . VAL A 1 92 ? -10.324 4.491 7.662 1.00 97.88 92 VAL A C 1
ATOM 695 O O . VAL A 1 92 ? -9.125 4.311 7.861 1.00 97.88 92 VAL A O 1
ATOM 698 N N . THR A 1 93 ? -11.102 5.124 8.533 1.00 97.00 93 THR A N 1
ATOM 699 C CA . THR A 1 93 ? -10.655 5.480 9.882 1.00 97.00 93 THR A CA 1
ATOM 700 C C . THR A 1 93 ? -11.205 4.457 10.853 1.00 97.00 93 THR A C 1
ATOM 702 O O . THR A 1 93 ? -12.419 4.259 10.937 1.00 97.00 93 THR A O 1
ATOM 705 N N . VAL A 1 94 ? -10.302 3.807 11.575 1.00 95.50 94 VAL A N 1
ATOM 706 C CA . VAL A 1 94 ? -10.621 2.862 12.643 1.00 95.50 94 VAL A CA 1
ATOM 707 C C . VAL A 1 94 ? -10.268 3.483 13.983 1.00 95.50 94 VAL A C 1
ATOM 709 O O . VAL A 1 94 ? -9.337 4.285 14.086 1.00 95.50 94 VAL A O 1
ATOM 712 N N . VAL A 1 95 ? -11.018 3.107 15.009 1.00 91.12 95 VAL A N 1
ATOM 713 C CA . VAL A 1 95 ? -10.774 3.526 16.388 1.00 91.12 95 VAL A CA 1
ATOM 714 C C . VAL A 1 95 ? -10.407 2.298 17.202 1.00 91.12 95 VAL A C 1
ATOM 716 O O . VAL A 1 95 ? -11.132 1.304 17.199 1.00 91.12 95 VAL A O 1
ATOM 719 N N . LEU A 1 96 ? -9.291 2.393 17.911 1.00 91.50 96 LEU A N 1
ATOM 720 C CA . LEU A 1 96 ? -8.726 1.344 18.745 1.00 91.50 96 LEU A CA 1
ATOM 721 C C . LEU A 1 96 ? -8.766 1.783 20.220 1.00 91.50 96 LEU A C 1
ATOM 723 O O . LEU A 1 96 ? -8.618 2.971 20.499 1.00 91.50 96 LEU A O 1
ATOM 727 N N . GLY A 1 97 ? -8.977 0.844 21.146 1.00 87.81 97 GLY A N 1
ATOM 728 C CA . GLY A 1 97 ? -9.032 1.086 22.597 1.00 87.81 97 GLY A CA 1
ATOM 729 C C . GLY A 1 97 ? -10.041 0.176 23.312 1.00 87.81 97 GLY A C 1
ATOM 730 O O . GLY A 1 97 ? -10.937 -0.374 22.665 1.00 87.81 97 GLY A O 1
ATOM 731 N N . ASP A 1 98 ? -9.896 0.028 24.634 1.00 74.38 98 ASP A N 1
ATOM 732 C CA . ASP A 1 98 ? -10.675 -0.914 25.462 1.00 74.38 98 ASP A CA 1
ATOM 733 C C . ASP A 1 98 ? -12.196 -0.665 25.406 1.00 74.38 98 ASP A C 1
ATOM 735 O O . ASP A 1 98 ? -12.978 -1.617 25.380 1.00 74.38 98 ASP A O 1
ATOM 739 N N . ASP A 1 99 ? -12.613 0.598 25.267 1.00 67.69 99 ASP A N 1
ATOM 740 C CA . ASP A 1 99 ? -14.024 1.012 25.254 1.00 67.69 99 ASP A CA 1
ATOM 741 C C . ASP A 1 99 ? -14.525 1.469 23.874 1.00 67.69 99 ASP A C 1
ATOM 743 O O . ASP A 1 99 ? -15.563 2.127 23.757 1.00 67.69 99 ASP A O 1
ATOM 747 N N . ALA A 1 100 ? -13.842 1.094 22.783 1.00 63.19 100 ALA A N 1
ATOM 748 C CA . ALA A 1 100 ? -14.264 1.475 21.428 1.00 63.19 100 ALA A CA 1
ATOM 749 C C .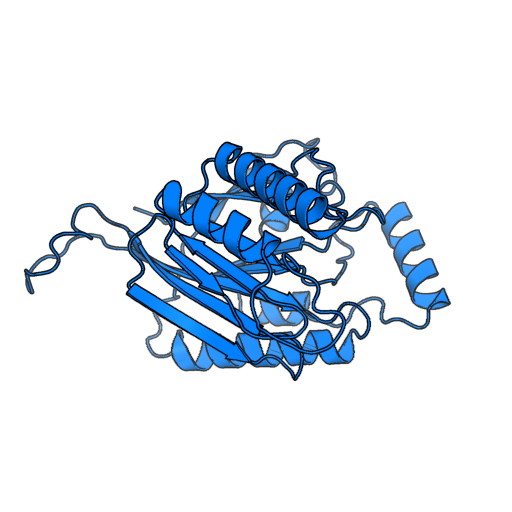 ALA A 1 100 ? -15.716 1.049 21.098 1.00 63.19 100 ALA A C 1
ATOM 751 O O . ALA A 1 100 ? -16.356 1.650 20.233 1.00 63.19 100 ALA A O 1
ATOM 752 N N . ALA A 1 101 ? -16.256 0.047 21.806 1.00 65.12 101 ALA A N 1
ATOM 753 C CA . ALA A 1 101 ? -17.628 -0.434 21.654 1.00 65.12 101 ALA A CA 1
ATOM 754 C C . ALA A 1 101 ? -18.684 0.299 22.516 1.00 65.12 101 ALA A C 1
ATOM 756 O O . ALA A 1 101 ? -19.868 0.178 22.196 1.00 65.12 101 ALA A O 1
ATOM 757 N N . ASP A 1 102 ? -18.304 1.052 23.561 1.00 65.31 102 ASP A N 1
ATOM 758 C CA . ASP A 1 102 ? -19.237 1.605 24.571 1.00 65.31 102 ASP A CA 1
ATOM 759 C C . ASP A 1 102 ? -19.106 3.134 24.769 1.00 65.31 102 ASP A C 1
ATOM 761 O O . ASP A 1 102 ? -19.292 3.676 25.857 1.00 65.31 102 ASP A O 1
ATOM 765 N N . ARG A 1 103 ? -18.825 3.867 23.679 1.00 59.53 103 ARG A N 1
ATOM 766 C CA . ARG A 1 103 ? -18.641 5.339 23.622 1.00 59.53 103 ARG A CA 1
ATOM 767 C C . ARG A 1 103 ? -19.874 6.200 23.988 1.00 59.53 103 ARG A C 1
ATOM 769 O O . ARG A 1 103 ? -19.996 7.331 23.526 1.00 59.53 103 ARG A O 1
ATOM 776 N N . GLN A 1 104 ? -20.819 5.717 24.794 1.00 59.66 104 GLN A N 1
ATOM 777 C CA . GLN A 1 104 ? -21.970 6.527 25.232 1.00 59.66 104 GLN A CA 1
ATOM 778 C C . GLN A 1 104 ? -21.660 7.477 26.404 1.00 59.66 104 GLN A C 1
ATOM 780 O O . GLN A 1 104 ? -22.510 8.291 26.764 1.00 59.66 104 GLN A O 1
ATOM 785 N N . SER A 1 105 ? -20.464 7.403 26.991 1.00 60.75 105 SER A N 1
ATOM 786 C CA . SER A 1 105 ? -20.028 8.251 28.103 1.00 60.75 105 SER A CA 1
ATOM 787 C C . SER A 1 105 ? -19.232 9.466 27.601 1.00 60.75 105 SER A C 1
ATOM 789 O O . SER A 1 105 ? -18.128 9.313 27.091 1.00 60.75 105 SER A O 1
ATOM 791 N N . GLU A 1 106 ? -19.770 10.682 27.762 1.00 64.12 106 GLU A N 1
ATOM 792 C CA . GLU A 1 106 ? -19.075 11.949 27.437 1.00 64.12 106 GLU A CA 1
ATOM 793 C C . GLU A 1 106 ? -17.889 12.261 28.377 1.00 64.12 106 GLU A C 1
ATOM 795 O O . GLU A 1 106 ? -17.137 13.195 28.112 1.00 64.12 106 GLU A O 1
ATOM 800 N N . ASP A 1 107 ? -17.715 11.495 29.460 1.00 66.88 107 ASP A N 1
ATOM 801 C CA . ASP A 1 107 ? -16.726 11.747 30.523 1.00 66.88 107 ASP A CA 1
ATOM 802 C C . ASP A 1 107 ? -15.572 10.725 30.533 1.00 66.88 107 ASP A C 1
ATOM 804 O O . ASP A 1 107 ? -14.754 10.723 31.456 1.00 66.88 107 ASP A O 1
ATOM 808 N N . ASP A 1 108 ? -15.500 9.835 29.535 1.00 55.59 108 ASP A N 1
ATOM 809 C CA . ASP A 1 108 ? -14.505 8.765 29.532 1.00 55.59 108 ASP A CA 1
ATOM 810 C C . ASP A 1 108 ? -13.188 9.201 28.885 1.00 55.59 108 ASP A C 1
ATOM 812 O O . ASP A 1 108 ? -13.069 9.337 27.666 1.00 55.59 108 ASP A O 1
ATOM 816 N N . THR A 1 109 ? -12.166 9.383 29.720 1.00 60.53 109 THR A N 1
ATOM 817 C CA . THR A 1 109 ? -10.771 9.616 29.322 1.00 60.53 109 THR A CA 1
ATOM 818 C C . THR A 1 109 ? -10.101 8.346 28.787 1.00 60.53 109 THR A C 1
ATOM 820 O O . THR A 1 109 ? -8.891 8.196 28.940 1.00 60.53 109 THR A O 1
ATOM 823 N N . SER A 1 110 ? -10.870 7.398 28.244 1.00 63.12 110 SER A N 1
ATOM 824 C CA . SER A 1 110 ? -10.333 6.167 27.669 1.00 63.12 110 SER A CA 1
ATOM 825 C C . SER A 1 110 ? -9.304 6.506 26.585 1.00 63.12 110 SER A C 1
ATOM 827 O O . SER A 1 110 ? -9.560 7.326 25.695 1.00 63.12 110 SER A O 1
ATOM 829 N N . ASP A 1 111 ? -8.124 5.893 26.689 1.00 80.50 111 ASP A N 1
ATOM 830 C CA . ASP A 1 111 ? -7.024 6.042 25.739 1.00 80.50 111 ASP A CA 1
ATOM 831 C C . ASP A 1 111 ? -7.437 5.386 24.411 1.00 80.50 111 ASP A C 1
ATOM 833 O O . ASP A 1 111 ? -7.125 4.231 24.133 1.00 80.50 111 ASP A O 1
ATOM 837 N N . THR A 1 112 ? -8.226 6.099 23.601 1.00 87.38 112 THR A N 1
ATOM 838 C CA . THR A 1 112 ? -8.563 5.655 22.246 1.00 87.38 112 THR A CA 1
ATOM 839 C C . THR A 1 112 ? -7.612 6.262 21.234 1.00 87.38 112 THR A C 1
ATOM 841 O O . THR A 1 112 ? -7.307 7.454 21.273 1.00 87.38 112 THR A O 1
ATOM 844 N N . VAL A 1 113 ? -7.184 5.442 20.281 1.00 91.25 113 VAL A N 1
ATOM 845 C CA . VAL A 1 113 ? -6.317 5.855 19.182 1.00 91.25 113 VAL A CA 1
ATOM 846 C C . VAL A 1 113 ? -7.078 5.689 17.877 1.00 91.25 113 VAL A C 1
ATOM 848 O O . VAL A 1 113 ? -7.532 4.597 17.536 1.00 91.25 113 VAL A O 1
ATOM 851 N N . ALA A 1 114 ? -7.218 6.780 17.129 1.00 92.81 114 ALA A N 1
ATOM 852 C CA . ALA A 1 114 ? -7.730 6.737 15.767 1.00 92.81 114 ALA A CA 1
ATOM 853 C C . ALA A 1 114 ? -6.574 6.518 14.785 1.00 92.81 114 ALA A C 1
ATOM 855 O O . ALA A 1 114 ? -5.523 7.148 14.919 1.00 92.81 114 ALA A O 1
ATOM 856 N N . VAL A 1 115 ? -6.779 5.652 13.794 1.00 95.94 115 VAL A N 1
ATOM 857 C CA . VAL A 1 115 ? -5.843 5.427 12.685 1.00 95.94 115 VAL A CA 1
ATOM 858 C C . VAL A 1 115 ? -6.612 5.491 11.375 1.00 95.94 115 VAL A C 1
ATOM 860 O O . VAL A 1 115 ? -7.600 4.778 11.197 1.00 95.94 115 VAL A O 1
ATOM 863 N N . THR A 1 116 ? -6.153 6.322 10.443 1.00 97.12 116 THR A N 1
ATOM 864 C CA . THR A 1 116 ? -6.714 6.394 9.091 1.00 97.12 116 THR A CA 1
ATOM 865 C C . THR A 1 116 ? -5.823 5.635 8.118 1.00 97.12 116 THR A C 1
ATOM 867 O O . THR A 1 116 ? -4.639 5.931 7.988 1.00 97.12 116 THR A O 1
ATOM 870 N N . ILE A 1 117 ? -6.392 4.666 7.407 1.00 98.38 117 ILE A N 1
ATOM 871 C CA . ILE A 1 117 ? -5.702 3.844 6.416 1.00 98.38 117 ILE A CA 1
ATOM 872 C C . ILE A 1 117 ? -6.251 4.166 5.031 1.00 98.38 117 ILE A C 1
ATOM 874 O O . ILE A 1 117 ? -7.417 3.903 4.743 1.00 98.38 117 ILE A O 1
ATOM 878 N N . PHE A 1 118 ? -5.397 4.692 4.161 1.00 98.56 118 PHE A N 1
ATOM 879 C CA . PHE A 1 118 ? -5.679 4.889 2.747 1.00 98.56 118 PHE A CA 1
ATOM 880 C C . PHE A 1 118 ? -5.096 3.744 1.927 1.00 98.56 118 PHE A C 1
ATOM 882 O O . PHE A 1 118 ? -3.884 3.570 1.869 1.00 98.56 118 PHE A O 1
ATOM 889 N N . GLY A 1 119 ? -5.959 3.001 1.243 1.00 98.50 119 GLY A N 1
ATOM 890 C CA . GLY A 1 119 ? -5.565 2.161 0.121 1.00 98.50 119 GLY A CA 1
ATOM 891 C C . GLY A 1 119 ? -5.478 2.989 -1.158 1.00 98.50 119 GLY A C 1
ATOM 892 O O . GLY A 1 119 ? -6.420 3.728 -1.454 1.00 98.50 119 GLY A O 1
ATOM 893 N N . THR A 1 120 ? -4.414 2.843 -1.949 1.00 98.44 120 THR A N 1
ATOM 894 C CA . THR A 1 120 ? -4.257 3.524 -3.250 1.00 98.44 120 THR A CA 1
ATOM 895 C C . THR A 1 120 ? -3.690 2.604 -4.334 1.00 98.44 120 THR A C 1
ATOM 897 O O . THR A 1 120 ? -3.163 1.542 -4.029 1.00 98.44 120 THR A O 1
ATOM 900 N N . HIS A 1 121 ? -3.832 2.999 -5.600 1.00 97.81 121 HIS A N 1
ATOM 901 C CA . HIS A 1 121 ? -3.183 2.365 -6.748 1.00 97.81 121 HIS A CA 1
ATOM 902 C C . HIS A 1 121 ? -2.861 3.442 -7.787 1.00 97.81 121 HIS A C 1
ATOM 904 O O . HIS A 1 121 ? -3.777 3.929 -8.460 1.00 97.81 121 HIS A O 1
ATOM 910 N N . LEU A 1 122 ? -1.591 3.825 -7.913 1.00 97.69 122 LEU A N 1
ATOM 911 C CA . LEU A 1 122 ? -1.167 4.941 -8.771 1.00 97.69 122 LEU A CA 1
ATOM 912 C C . LEU A 1 122 ? -0.826 4.494 -10.206 1.00 97.69 122 LEU A C 1
ATOM 914 O O . LEU A 1 122 ? -0.533 3.321 -10.437 1.00 97.69 122 LEU A O 1
ATOM 918 N N . ASP A 1 123 ? -0.863 5.432 -11.160 1.00 96.62 123 ASP A N 1
ATOM 919 C CA . ASP A 1 123 ? -0.638 5.226 -12.604 1.00 96.62 123 ASP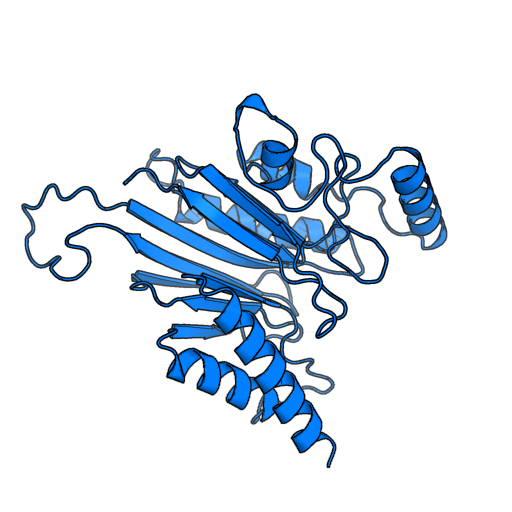 A CA 1
ATOM 920 C C . ASP A 1 123 ? 0.616 4.393 -12.903 1.00 96.62 123 ASP A C 1
ATOM 922 O O . ASP A 1 123 ? 1.732 4.781 -12.582 1.00 96.62 123 ASP A O 1
ATOM 926 N N . ASP A 1 124 ? 0.449 3.246 -13.549 1.00 94.06 124 ASP A N 1
ATOM 927 C CA . ASP A 1 124 ? 1.496 2.276 -13.872 1.00 94.06 124 ASP A CA 1
ATOM 928 C C . ASP A 1 124 ? 2.400 2.715 -15.037 1.00 94.06 124 ASP A C 1
ATOM 930 O O . ASP A 1 124 ? 3.576 2.342 -15.101 1.00 94.06 124 ASP A O 1
ATOM 934 N N . LEU A 1 125 ? 1.895 3.558 -15.940 1.00 91.19 125 LEU A N 1
ATOM 935 C CA . LEU A 1 125 ? 2.542 3.874 -17.217 1.00 91.19 125 LEU A CA 1
ATOM 936 C C . LEU A 1 125 ? 3.220 5.246 -17.237 1.00 91.19 125 LEU A C 1
ATOM 938 O O . LEU A 1 125 ? 4.208 5.438 -17.955 1.00 91.19 125 LEU A O 1
ATOM 942 N N . ASN A 1 126 ? 2.692 6.218 -16.497 1.00 93.75 126 ASN A N 1
ATOM 943 C CA . ASN A 1 126 ? 3.067 7.618 -16.612 1.00 93.75 126 ASN A CA 1
ATOM 944 C C . ASN A 1 126 ? 3.382 8.239 -15.248 1.00 93.75 126 ASN A C 1
ATOM 946 O O . ASN A 1 126 ? 2.494 8.661 -14.510 1.00 93.75 126 ASN A O 1
ATOM 950 N N . GLY A 1 127 ? 4.678 8.418 -14.978 1.00 94.56 127 GLY A N 1
ATOM 951 C CA . GLY A 1 127 ? 5.158 9.052 -13.747 1.00 94.56 127 GLY A CA 1
ATOM 952 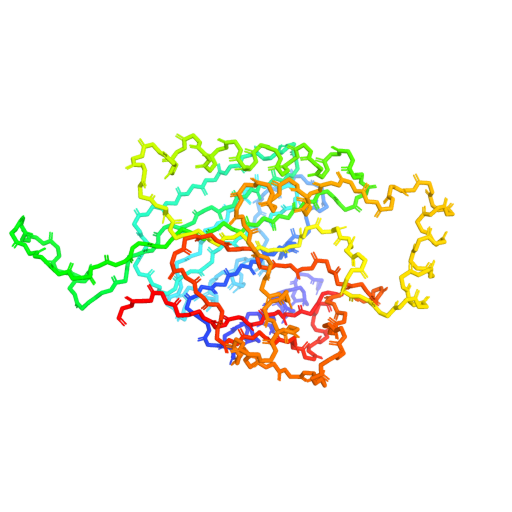C C . GLY A 1 127 ? 4.598 10.460 -13.496 1.00 94.56 127 GLY A C 1
ATOM 953 O O . GLY A 1 127 ? 4.387 10.833 -12.350 1.00 94.56 127 GLY A O 1
ATOM 954 N N . ILE A 1 128 ? 4.268 11.237 -14.538 1.00 96.06 128 ILE A N 1
ATOM 955 C CA . ILE A 1 128 ? 3.650 12.566 -14.358 1.00 96.06 128 ILE A CA 1
ATOM 956 C C . ILE A 1 128 ? 2.225 12.438 -13.807 1.00 96.06 128 ILE A C 1
ATOM 958 O O . ILE A 1 128 ? 1.808 13.260 -12.994 1.00 96.06 128 ILE A O 1
ATOM 962 N N . ASN A 1 129 ? 1.462 11.443 -14.267 1.00 96.56 129 ASN A N 1
ATOM 963 C CA . ASN A 1 129 ? 0.124 11.186 -13.737 1.00 96.56 129 ASN A CA 1
ATOM 964 C C . ASN A 1 129 ? 0.217 10.648 -12.313 1.00 96.56 129 ASN A C 1
ATOM 966 O O . ASN A 1 129 ? -0.460 11.171 -11.436 1.00 96.56 129 ASN A O 1
ATOM 970 N N . ARG A 1 130 ? 1.126 9.695 -12.080 1.00 97.19 130 ARG A N 1
ATOM 971 C CA . ARG A 1 130 ? 1.409 9.128 -10.760 1.00 97.19 130 ARG A CA 1
ATOM 972 C C . ARG A 1 130 ? 1.700 10.211 -9.718 1.00 97.19 130 ARG A C 1
ATOM 974 O O . ARG A 1 130 ? 1.106 10.199 -8.644 1.00 97.19 130 ARG A O 1
ATOM 981 N N . LEU A 1 131 ? 2.563 11.179 -10.052 1.00 97.94 131 LEU A N 1
ATOM 982 C CA . LEU A 1 131 ? 2.859 12.310 -9.169 1.00 97.94 131 LEU A CA 1
ATOM 983 C C . LEU A 1 131 ? 1.605 13.141 -8.875 1.00 97.94 131 LEU A C 1
ATOM 985 O O . LEU A 1 131 ? 1.319 13.408 -7.715 1.00 97.94 131 LEU A O 1
ATOM 989 N N . LYS A 1 132 ? 0.819 13.497 -9.897 1.00 98.12 132 LYS A N 1
ATOM 990 C CA . LYS A 1 132 ? -0.423 14.270 -9.713 1.00 98.12 132 LYS A CA 1
ATOM 991 C C . LYS A 1 132 ? -1.458 13.540 -8.864 1.00 98.12 132 LYS A C 1
ATOM 993 O O . LYS A 1 132 ? -2.151 14.163 -8.069 1.00 98.12 132 LYS A O 1
ATOM 998 N N . GLU A 1 133 ? -1.587 12.230 -9.038 1.00 98.38 133 GLU A N 1
ATOM 999 C CA . GLU A 1 133 ? -2.474 11.400 -8.223 1.00 98.38 133 GLU A CA 1
ATOM 1000 C C . GLU A 1 133 ? -2.035 11.407 -6.754 1.00 98.38 133 GLU A C 1
ATOM 1002 O O . GLU A 1 133 ? -2.875 11.558 -5.866 1.00 98.38 133 GLU A O 1
ATOM 1007 N N . ALA A 1 134 ? -0.725 11.321 -6.497 1.00 98.50 134 ALA A N 1
ATOM 1008 C CA . ALA A 1 134 ? -0.168 11.447 -5.154 1.00 98.50 134 ALA A CA 1
ATOM 1009 C C . ALA A 1 134 ? -0.362 12.859 -4.565 1.00 98.50 134 ALA A C 1
ATOM 1011 O O . ALA A 1 134 ? -0.698 12.975 -3.389 1.00 98.50 134 ALA A O 1
ATOM 1012 N N . GLU A 1 135 ? -0.230 13.922 -5.367 1.00 98.31 135 GLU A N 1
ATOM 1013 C CA . GLU A 1 135 ? -0.526 15.306 -4.956 1.00 98.31 135 GLU A CA 1
ATOM 1014 C C . GLU A 1 135 ? -1.997 15.477 -4.553 1.00 98.31 135 GLU A C 1
ATOM 1016 O O . GLU A 1 135 ? -2.285 16.110 -3.539 1.00 98.31 135 GLU A O 1
ATOM 1021 N N . VAL A 1 136 ? -2.934 14.892 -5.311 1.00 98.25 136 VAL A N 1
ATOM 1022 C CA . VAL A 1 136 ? -4.368 14.913 -4.973 1.00 98.25 136 VAL A CA 1
ATOM 1023 C C . VAL A 1 136 ? -4.629 14.169 -3.665 1.00 98.25 136 VAL A C 1
ATOM 1025 O O . VAL A 1 136 ? -5.341 14.687 -2.805 1.00 98.25 136 VAL A O 1
ATOM 1028 N N . LEU A 1 137 ? -4.041 12.979 -3.496 1.00 98.06 137 LEU A N 1
ATOM 1029 C CA . LEU A 1 137 ? -4.165 12.204 -2.262 1.00 98.06 137 LEU A CA 1
ATOM 1030 C C . LEU A 1 137 ? -3.636 12.973 -1.051 1.00 98.06 137 LEU A C 1
ATOM 1032 O O . LEU A 1 137 ? -4.326 13.076 -0.037 1.00 98.06 137 LEU A O 1
ATOM 1036 N N . LEU A 1 138 ? -2.431 13.526 -1.166 1.00 97.44 138 LEU A N 1
ATOM 1037 C CA . LEU A 1 138 ? -1.806 14.265 -0.081 1.00 97.44 138 LEU A CA 1
ATOM 1038 C C . LEU A 1 138 ? -2.576 15.551 0.245 1.00 97.44 138 LEU A C 1
ATOM 1040 O O . LEU A 1 138 ? -2.806 15.828 1.417 1.00 97.44 138 LEU A O 1
ATOM 1044 N N . GLY A 1 139 ? -3.037 16.291 -0.766 1.00 96.69 139 GLY A N 1
ATOM 1045 C CA . GLY A 1 139 ? -3.831 17.500 -0.559 1.00 96.69 139 GLY A CA 1
ATOM 1046 C C . GLY A 1 139 ? -5.136 17.231 0.197 1.00 96.69 139 GLY A C 1
ATOM 1047 O O . GLY A 1 139 ? -5.509 18.015 1.070 1.00 96.69 139 GLY A O 1
ATOM 1048 N N . GLU A 1 140 ? -5.802 16.104 -0.079 1.00 95.19 140 GLU A N 1
ATOM 1049 C CA . GLU A 1 140 ? -6.975 15.681 0.694 1.00 95.19 140 GLU A CA 1
ATOM 1050 C C . GLU A 1 140 ? -6.591 15.371 2.147 1.00 95.19 140 GLU A C 1
ATOM 1052 O O . GLU A 1 140 ? -7.222 15.897 3.065 1.00 95.19 140 GLU A O 1
ATOM 1057 N N . ILE A 1 141 ? -5.527 14.581 2.355 1.00 94.56 141 ILE A N 1
ATOM 1058 C CA . ILE A 1 141 ? -5.018 14.232 3.688 1.00 94.56 141 ILE A CA 1
ATOM 1059 C C . ILE A 1 141 ? -4.723 15.497 4.507 1.00 94.56 141 ILE A C 1
ATOM 1061 O O . ILE A 1 141 ? -5.226 15.635 5.621 1.00 94.56 141 ILE A O 1
ATOM 1065 N N . GLU A 1 142 ? -3.968 16.440 3.952 1.00 92.88 142 GLU A N 1
ATOM 1066 C CA . GLU A 1 142 ? -3.612 17.693 4.626 1.00 92.88 142 GLU A CA 1
ATOM 1067 C C . GLU A 1 142 ? -4.851 18.553 4.910 1.00 92.88 142 GLU A C 1
ATOM 1069 O O . GLU A 1 142 ? -4.991 19.137 5.986 1.00 92.88 142 GLU A O 1
ATOM 1074 N N . SER A 1 143 ? -5.795 18.615 3.968 1.00 91.38 143 SER A N 1
ATOM 1075 C CA . SER A 1 143 ? -6.995 19.434 4.139 1.00 91.38 143 SER A CA 1
ATOM 1076 C C . SER A 1 143 ? -7.958 18.884 5.190 1.00 91.38 143 SER A C 1
ATOM 1078 O O . SER A 1 143 ? -8.613 19.669 5.874 1.00 91.38 143 SER A O 1
ATOM 1080 N N . GLU A 1 144 ? -8.063 17.565 5.336 1.00 87.62 144 GLU A N 1
ATOM 1081 C CA . GLU A 1 144 ? -9.065 16.921 6.189 1.00 87.62 144 GLU A CA 1
ATOM 1082 C C . GLU A 1 144 ? -8.513 16.496 7.549 1.00 87.62 144 GLU A C 1
ATOM 1084 O O . GLU A 1 144 ? -9.251 16.553 8.532 1.00 87.62 144 GLU A O 1
ATOM 1089 N N . TYR A 1 145 ? -7.233 16.128 7.622 1.00 83.06 145 TYR A N 1
ATOM 1090 C CA . TYR A 1 145 ? -6.651 15.473 8.795 1.00 83.06 145 TYR A CA 1
ATOM 1091 C C . TYR A 1 145 ? -5.599 16.315 9.534 1.00 83.06 145 TYR A C 1
ATOM 1093 O O . TYR A 1 145 ? -5.309 16.002 10.684 1.00 83.06 145 TYR A O 1
ATOM 1101 N N . ASP A 1 146 ? -5.092 17.413 8.952 1.00 78.75 146 ASP A N 1
ATOM 1102 C CA . ASP A 1 146 ? -4.084 18.279 9.602 1.00 78.75 146 ASP A CA 1
ATOM 1103 C C . ASP A 1 146 ? -4.669 19.555 10.240 1.00 78.75 146 ASP A C 1
ATOM 1105 O O . ASP A 1 146 ? -3.936 20.448 10.670 1.00 78.75 146 ASP A O 1
ATOM 1109 N N . LYS A 1 147 ? -6.000 19.664 10.346 1.00 67.50 147 LYS A N 1
ATOM 1110 C CA . LYS A 1 147 ? -6.679 20.884 10.822 1.00 67.50 147 LYS A CA 1
ATOM 1111 C C . LYS A 1 147 ? -6.421 21.235 12.301 1.00 67.50 147 LYS A C 1
ATOM 1113 O O . LYS A 1 147 ? -6.639 22.390 12.664 1.00 67.50 147 LYS A O 1
ATOM 1118 N N . GLU A 1 148 ? -5.943 20.309 13.144 1.00 60.25 148 GLU A N 1
ATOM 1119 C CA . GLU A 1 148 ? -5.889 20.508 14.611 1.00 60.25 148 GLU A CA 1
ATOM 1120 C C . GLU A 1 148 ? -4.506 20.348 15.290 1.00 60.25 148 GLU A C 1
ATOM 1122 O O . GLU A 1 148 ? -4.433 20.336 16.513 1.00 60.25 148 GLU A O 1
ATOM 1127 N N . ASN A 1 149 ? -3.387 20.345 14.551 1.00 51.94 149 ASN A N 1
ATOM 1128 C CA . ASN A 1 149 ? -2.003 20.225 15.081 1.00 51.94 149 ASN A CA 1
ATOM 1129 C C . ASN A 1 149 ? -1.657 18.932 15.849 1.00 51.94 149 ASN A C 1
ATOM 1131 O O . ASN A 1 149 ? -0.502 18.782 16.252 1.00 51.94 149 ASN A O 1
ATOM 1135 N N . ASP A 1 150 ? -2.589 17.997 16.022 1.00 60.41 150 ASP A N 1
ATOM 1136 C CA . ASP A 1 150 ? -2.263 16.641 16.454 1.00 60.41 150 ASP A CA 1
ATOM 1137 C C . ASP A 1 150 ? -1.945 15.803 15.216 1.00 60.41 150 ASP A C 1
ATOM 1139 O O . ASP A 1 150 ? -2.742 15.730 14.279 1.00 60.41 150 ASP A O 1
ATOM 1143 N N . TYR A 1 151 ? -0.746 15.221 15.162 1.00 64.00 151 TYR A N 1
ATOM 1144 C CA . TYR A 1 151 ? -0.328 14.409 14.021 1.00 64.00 151 TYR A CA 1
ATOM 1145 C C . TYR A 1 151 ? -1.210 13.164 13.944 1.00 64.00 151 TYR A C 1
ATOM 1147 O O . TYR A 1 151 ? -0.957 12.178 14.638 1.00 64.00 151 TYR A O 1
ATOM 1155 N N . ALA A 1 152 ? -2.225 13.206 13.080 1.00 85.38 152 ALA A N 1
ATOM 1156 C CA . ALA A 1 152 ? -3.077 12.062 12.817 1.00 85.38 152 ALA A CA 1
ATOM 1157 C C . ALA A 1 152 ? -2.221 10.840 12.445 1.00 85.38 152 ALA A C 1
ATOM 1159 O O . ALA A 1 152 ? -1.280 10.928 11.645 1.00 85.38 152 ALA A O 1
ATOM 1160 N N . ASN A 1 153 ? -2.564 9.693 13.028 1.00 94.44 153 ASN A N 1
ATOM 1161 C CA . ASN A 1 153 ? -1.970 8.414 12.674 1.00 94.44 153 ASN A CA 1
ATOM 1162 C C . ASN A 1 153 ? -2.516 7.992 11.313 1.00 94.44 153 ASN A C 1
ATOM 1164 O O . ASN A 1 153 ? -3.686 7.622 11.196 1.00 94.44 153 ASN A O 1
ATOM 1168 N N . ILE A 1 154 ? -1.682 8.082 10.280 1.00 96.94 154 ILE A N 1
ATOM 1169 C CA . ILE A 1 154 ? -2.103 7.824 8.903 1.00 96.94 154 ILE A CA 1
ATOM 1170 C C . ILE A 1 154 ? -1.194 6.787 8.270 1.00 96.94 154 ILE A C 1
ATOM 1172 O O . ILE A 1 154 ? 0.028 6.919 8.312 1.00 96.94 154 ILE A O 1
ATOM 1176 N N . LEU A 1 155 ? -1.814 5.799 7.633 1.00 98.31 155 LEU A N 1
ATOM 1177 C CA . LEU A 1 155 ? -1.183 4.842 6.737 1.00 98.31 155 LEU A CA 1
ATOM 1178 C C . LEU A 1 155 ? -1.641 5.114 5.304 1.00 98.31 155 LEU A C 1
ATOM 1180 O O . LEU A 1 155 ? -2.832 5.288 5.058 1.00 98.31 155 LEU A O 1
ATOM 1184 N N . VAL A 1 156 ? -0.711 5.107 4.353 1.00 98.56 156 VAL A N 1
ATOM 1185 C CA . VAL A 1 156 ? -1.002 5.068 2.916 1.00 98.56 156 VAL A CA 1
ATOM 1186 C C . VAL A 1 156 ? -0.342 3.826 2.338 1.00 98.56 156 VAL A C 1
ATOM 1188 O O . VAL A 1 156 ? 0.880 3.701 2.360 1.00 98.56 156 VAL A O 1
ATOM 1191 N N . ILE A 1 157 ? -1.156 2.897 1.853 1.00 98.75 157 ILE A N 1
ATOM 1192 C CA . ILE A 1 157 ? -0.746 1.550 1.467 1.00 98.75 157 ILE A CA 1
ATOM 1193 C C . ILE A 1 157 ? -1.239 1.262 0.051 1.00 98.75 157 ILE A C 1
ATOM 1195 O O . ILE A 1 157 ? -2.366 1.611 -0.307 1.00 98.75 157 ILE A O 1
ATOM 1199 N N . GLY A 1 158 ? -0.425 0.578 -0.740 1.00 98.31 158 GLY A N 1
ATOM 1200 C CA . GLY A 1 158 ? -0.866 -0.018 -1.996 1.00 98.31 158 GLY A CA 1
ATOM 1201 C C . GLY A 1 158 ? 0.234 -0.074 -3.036 1.00 98.31 158 GLY A C 1
ATOM 1202 O O . GLY A 1 158 ? 1.411 0.097 -2.717 1.00 98.31 158 GLY A O 1
ATOM 1203 N N . ASP A 1 159 ? -0.173 -0.295 -4.278 1.00 98.50 159 ASP A N 1
ATOM 1204 C CA . ASP A 1 159 ? 0.713 -0.252 -5.433 1.00 98.50 159 ASP A CA 1
ATOM 1205 C C . ASP A 1 159 ? 0.943 1.200 -5.885 1.00 98.50 159 ASP A C 1
ATOM 1207 O O . ASP A 1 159 ? 0.080 1.857 -6.483 1.00 98.50 159 ASP A O 1
ATOM 1211 N N . PHE A 1 160 ? 2.129 1.729 -5.592 1.00 98.50 160 PHE A N 1
ATOM 1212 C CA . PHE A 1 160 ? 2.522 3.064 -6.037 1.00 98.50 160 PHE A CA 1
ATOM 1213 C C . PHE A 1 160 ? 3.061 3.044 -7.468 1.00 98.50 160 PHE A C 1
ATOM 1215 O O . PHE A 1 160 ? 3.236 4.116 -8.051 1.00 98.50 160 PHE A O 1
ATOM 1222 N N . ASN A 1 161 ? 3.369 1.865 -8.024 1.00 97.69 161 ASN A N 1
ATOM 1223 C CA . ASN A 1 161 ? 4.042 1.645 -9.307 1.00 97.69 161 ASN A CA 1
ATOM 1224 C C . ASN A 1 161 ? 5.366 2.453 -9.473 1.00 97.69 161 ASN A C 1
ATOM 1226 O O . ASN A 1 161 ? 5.935 2.550 -10.566 1.00 97.69 161 ASN A O 1
ATOM 1230 N N . GLN A 1 162 ? 5.875 3.045 -8.386 1.00 96.69 162 GLN A N 1
ATOM 1231 C CA . GLN A 1 162 ? 7.119 3.809 -8.316 1.00 96.69 162 GLN A CA 1
ATOM 1232 C C . GLN A 1 162 ? 8.233 2.881 -7.834 1.00 96.69 162 GLN A C 1
ATOM 1234 O O . GLN A 1 162 ? 8.024 2.116 -6.912 1.00 96.69 162 GLN A O 1
ATOM 1239 N N . GLN A 1 163 ? 9.429 2.949 -8.413 1.00 97.56 163 GLN A N 1
ATOM 1240 C CA . GLN A 1 163 ? 10.607 2.270 -7.865 1.00 97.56 163 GLN A CA 1
ATOM 1241 C C . GLN A 1 163 ? 11.514 3.307 -7.208 1.00 97.56 163 GLN A C 1
ATOM 1243 O O . GLN A 1 163 ? 11.739 4.362 -7.804 1.00 97.56 163 GLN A O 1
ATOM 1248 N N . ARG A 1 164 ? 12.077 2.989 -6.039 1.00 98.06 164 ARG A N 1
ATOM 1249 C CA . ARG A 1 164 ? 13.003 3.870 -5.311 1.00 98.06 164 ARG A CA 1
ATOM 1250 C C . ARG A 1 164 ? 14.431 3.317 -5.321 1.00 98.06 164 ARG A C 1
ATOM 1252 O O . ARG A 1 164 ? 14.589 2.117 -5.115 1.00 98.06 164 ARG A O 1
ATOM 1259 N N . PRO A 1 165 ? 15.472 4.138 -5.535 1.00 97.88 165 PRO A N 1
ATOM 1260 C CA . PRO A 1 165 ? 16.857 3.667 -5.622 1.00 97.88 165 PRO A CA 1
ATOM 1261 C C . PRO A 1 165 ? 17.342 2.882 -4.397 1.00 97.88 165 PRO A C 1
ATOM 1263 O O . PRO A 1 165 ? 18.103 1.929 -4.542 1.00 97.88 165 PRO A O 1
ATOM 1266 N N . GLU A 1 166 ? 16.909 3.271 -3.203 1.00 97.19 166 GLU A N 1
ATOM 1267 C CA . GLU A 1 166 ? 17.294 2.683 -1.917 1.00 97.19 166 GLU A CA 1
ATOM 1268 C C . GLU A 1 166 ? 16.697 1.291 -1.647 1.00 97.19 166 GLU A C 1
ATOM 1270 O O . GLU A 1 166 ? 17.103 0.625 -0.691 1.00 97.19 166 GLU A O 1
ATOM 1275 N N . ASP A 1 167 ? 15.764 0.836 -2.486 1.00 98.00 167 ASP A N 1
ATOM 1276 C CA . ASP A 1 167 ? 15.109 -0.470 -2.363 1.00 98.00 167 ASP A CA 1
ATOM 1277 C C . ASP A 1 167 ? 15.756 -1.550 -3.249 1.00 98.00 167 ASP A C 1
ATOM 1279 O O . ASP A 1 167 ? 15.183 -2.620 -3.434 1.00 98.00 167 ASP A O 1
ATOM 1283 N N . TYR A 1 168 ? 16.945 -1.287 -3.801 1.00 98.31 168 TYR A N 1
ATOM 1284 C CA . TYR A 1 168 ? 17.659 -2.203 -4.696 1.00 98.31 168 TYR A CA 1
ATOM 1285 C C . TYR A 1 168 ? 19.162 -2.199 -4.425 1.00 98.31 168 TYR A C 1
ATOM 1287 O O . TYR A 1 168 ? 19.729 -1.207 -3.954 1.00 98.31 168 TYR A O 1
ATOM 1295 N N . HIS A 1 169 ? 19.848 -3.275 -4.816 1.00 97.75 169 HIS A N 1
ATOM 1296 C CA . HIS A 1 169 ? 21.302 -3.207 -4.932 1.00 97.75 169 HIS A CA 1
ATOM 1297 C C . HIS A 1 169 ? 21.715 -2.237 -6.057 1.00 97.75 169 HIS A C 1
ATOM 1299 O O . HIS A 1 169 ? 20.982 -2.079 -7.040 1.00 97.75 169 HIS A O 1
ATOM 1305 N N . PRO A 1 170 ? 22.905 -1.609 -5.983 1.00 97.94 170 PRO A N 1
ATOM 1306 C CA . PRO A 1 170 ? 23.353 -0.652 -6.998 1.00 97.94 170 PRO A CA 1
ATOM 1307 C C . PRO A 1 170 ? 23.335 -1.198 -8.434 1.00 97.94 170 PRO A C 1
ATOM 1309 O O . PRO A 1 170 ? 22.983 -0.476 -9.371 1.00 97.94 170 PRO A O 1
ATOM 1312 N N . GLU A 1 171 ? 23.699 -2.467 -8.629 1.00 97.88 171 GLU A N 1
ATOM 1313 C CA . GLU A 1 171 ? 23.685 -3.125 -9.937 1.00 97.88 171 GLU A CA 1
ATOM 1314 C C . GLU A 1 171 ? 22.262 -3.335 -10.472 1.00 97.88 171 GLU A C 1
ATOM 1316 O O . GLU A 1 171 ? 22.011 -3.114 -11.661 1.00 97.88 171 GLU A O 1
ATOM 1321 N N . GLU A 1 172 ? 21.327 -3.720 -9.602 1.00 97.62 172 GLU A N 1
ATOM 1322 C CA . GLU A 1 172 ? 19.912 -3.896 -9.944 1.00 97.62 172 GLU A CA 1
ATOM 1323 C C . GLU A 1 172 ? 19.265 -2.553 -10.279 1.00 97.62 172 GLU A C 1
ATOM 1325 O O . GLU A 1 172 ? 18.618 -2.415 -11.321 1.00 97.62 172 GLU A O 1
ATOM 1330 N N . TRP A 1 173 ? 19.516 -1.528 -9.458 1.00 98.12 173 TRP A N 1
ATOM 1331 C CA . TRP A 1 173 ? 19.023 -0.177 -9.705 1.00 98.12 173 TRP A CA 1
ATOM 1332 C C . TRP A 1 173 ? 19.512 0.373 -11.044 1.00 98.12 173 TRP A C 1
ATOM 1334 O O . TRP A 1 173 ? 18.738 0.949 -11.816 1.00 98.12 173 TRP A O 1
ATOM 1344 N N . LYS A 1 174 ? 20.791 0.147 -11.368 1.00 98.00 174 LYS A N 1
ATOM 1345 C CA . LYS A 1 174 ? 21.356 0.524 -12.665 1.00 98.00 174 LYS A CA 1
ATOM 1346 C C . LYS A 1 174 ? 20.594 -0.140 -13.817 1.00 98.00 174 LYS A C 1
ATOM 1348 O O . LYS A 1 174 ? 20.229 0.547 -14.771 1.00 98.00 174 LYS A O 1
ATOM 1353 N N . TYR A 1 175 ? 20.315 -1.439 -13.719 1.00 97.69 175 TYR A N 1
ATOM 1354 C CA . TYR A 1 175 ? 19.555 -2.172 -14.736 1.00 97.69 175 TYR A CA 1
ATOM 1355 C C . TYR A 1 175 ? 18.115 -1.648 -14.885 1.00 97.69 175 TYR A C 1
ATOM 1357 O O . TYR A 1 175 ? 17.619 -1.477 -16.003 1.00 97.69 175 TYR A O 1
ATOM 1365 N N . ILE A 1 176 ? 17.450 -1.320 -13.773 1.00 96.56 176 ILE A N 1
ATOM 1366 C CA . ILE A 1 176 ? 16.115 -0.700 -13.775 1.00 96.56 176 ILE A CA 1
ATOM 1367 C C . ILE A 1 176 ? 16.152 0.660 -14.485 1.00 96.56 176 ILE A C 1
ATOM 1369 O O . ILE A 1 176 ? 15.323 0.916 -15.364 1.00 96.56 176 ILE A O 1
ATOM 1373 N N . CYS A 1 177 ? 17.134 1.507 -14.167 1.00 97.19 177 CYS A N 1
ATOM 1374 C CA . CYS A 1 177 ? 17.326 2.809 -14.809 1.00 97.19 177 CYS A CA 1
ATOM 1375 C C . CYS A 1 177 ? 17.537 2.689 -16.324 1.00 97.19 177 CYS A C 1
ATOM 1377 O O . CYS A 1 177 ? 16.936 3.441 -17.097 1.00 97.19 177 CYS A O 1
ATOM 1379 N N . GLU A 1 178 ? 18.365 1.737 -16.762 1.00 97.19 178 GLU A N 1
ATOM 1380 C CA . GLU A 1 178 ? 18.621 1.470 -18.181 1.00 97.19 178 GLU A CA 1
ATOM 1381 C C . GLU A 1 178 ? 17.338 1.039 -18.909 1.00 97.19 178 GLU A C 1
ATOM 1383 O O . GLU A 1 178 ? 17.007 1.596 -19.960 1.00 97.19 178 GLU A O 1
ATOM 1388 N N . ASN A 1 179 ? 16.554 0.129 -18.320 1.00 95.56 179 ASN A N 1
ATOM 1389 C CA . ASN A 1 179 ? 15.269 -0.303 -18.879 1.00 95.56 179 ASN A CA 1
ATOM 1390 C C . ASN A 1 179 ? 14.236 0.827 -18.940 1.00 95.56 179 ASN A C 1
ATOM 1392 O O . ASN A 1 179 ? 13.518 0.965 -19.934 1.00 95.56 179 ASN A O 1
ATOM 1396 N N . LYS A 1 180 ? 14.145 1.656 -17.895 1.00 94.19 180 LYS A N 1
ATOM 1397 C CA . LYS A 1 180 ? 13.266 2.831 -17.895 1.00 94.19 180 LYS A CA 1
ATOM 1398 C C . LYS A 1 180 ? 13.661 3.828 -18.980 1.00 94.19 180 LYS A C 1
ATOM 1400 O O . LYS A 1 180 ? 12.803 4.279 -19.736 1.00 94.19 180 LYS A O 1
ATOM 1405 N N . THR A 1 181 ? 14.958 4.093 -19.117 1.00 95.81 181 THR A N 1
ATOM 1406 C CA . THR A 1 181 ? 15.499 4.959 -20.172 1.00 95.81 181 THR A CA 1
ATOM 1407 C C . THR A 1 181 ? 15.163 4.410 -21.558 1.00 95.81 181 THR A C 1
ATOM 1409 O O . THR A 1 181 ? 14.699 5.155 -22.418 1.00 95.81 181 THR A O 1
ATOM 1412 N N . HIS A 1 182 ? 15.322 3.099 -21.768 1.00 96.25 182 HIS A N 1
ATOM 1413 C CA . HIS A 1 182 ? 14.992 2.443 -23.034 1.00 96.25 182 HIS A CA 1
ATOM 1414 C C . HIS A 1 182 ? 13.506 2.572 -23.406 1.00 96.25 182 HIS A C 1
ATOM 1416 O O . HIS A 1 182 ? 13.181 2.780 -24.574 1.00 96.25 182 HIS A O 1
ATOM 1422 N N . ARG A 1 183 ? 12.607 2.494 -22.417 1.00 92.38 183 ARG A N 1
ATOM 1423 C CA . ARG A 1 183 ? 11.154 2.660 -22.601 1.00 92.38 183 ARG A CA 1
ATOM 1424 C C . ARG A 1 183 ? 10.703 4.123 -22.678 1.00 92.38 183 ARG A C 1
ATOM 1426 O O . ARG A 1 183 ? 9.530 4.372 -22.938 1.00 92.38 183 ARG A O 1
ATOM 1433 N N . GLY A 1 184 ? 11.600 5.084 -22.445 1.00 92.44 184 GLY A N 1
ATOM 1434 C CA . GLY A 1 184 ? 11.250 6.503 -22.370 1.00 92.44 184 GLY A CA 1
ATOM 1435 C C . GLY A 1 184 ? 10.395 6.861 -21.149 1.00 92.44 184 GLY A C 1
ATOM 1436 O O . GLY A 1 184 ? 9.639 7.826 -21.200 1.00 92.44 184 GLY A O 1
ATOM 1437 N N . THR A 1 185 ? 10.490 6.085 -20.067 1.00 91.19 185 THR A N 1
ATOM 1438 C CA . THR A 1 185 ? 9.762 6.319 -18.809 1.00 91.19 185 THR A CA 1
ATOM 1439 C C . THR A 1 185 ? 10.651 7.024 -17.789 1.00 91.19 185 THR A C 1
ATOM 1441 O O . THR A 1 185 ? 11.857 6.774 -17.741 1.00 91.19 185 THR A O 1
ATOM 1444 N N . THR A 1 186 ? 10.061 7.857 -16.934 1.00 91.94 186 THR A N 1
ATOM 1445 C CA . THR A 1 186 ? 10.781 8.588 -15.884 1.00 91.94 186 THR A CA 1
ATOM 1446 C C . THR A 1 186 ? 11.414 7.637 -14.861 1.00 91.94 186 THR A C 1
ATOM 1448 O O . THR A 1 186 ? 10.761 6.708 -14.382 1.00 91.94 186 THR A O 1
ATOM 1451 N N . ILE A 1 187 ? 12.693 7.861 -14.528 1.00 92.75 187 ILE A N 1
ATOM 1452 C CA . ILE A 1 187 ? 13.422 7.076 -13.515 1.00 92.75 187 ILE A CA 1
ATOM 1453 C C . ILE A 1 187 ? 12.839 7.316 -12.124 1.00 92.75 187 ILE A C 1
ATOM 1455 O O . ILE A 1 187 ? 12.500 6.348 -11.448 1.00 92.75 187 ILE A O 1
ATOM 1459 N N . ASP A 1 188 ? 12.669 8.585 -11.770 1.00 94.00 188 ASP A N 1
ATOM 1460 C CA . ASP A 1 188 ? 12.065 9.051 -10.530 1.00 94.00 188 ASP A CA 1
ATOM 1461 C C . ASP A 1 188 ? 11.047 10.147 -10.857 1.00 94.00 188 ASP A C 1
ATOM 1463 O O . ASP A 1 188 ? 11.365 11.128 -11.531 1.00 94.00 188 ASP A O 1
ATOM 1467 N N . ASP A 1 189 ? 9.810 9.932 -10.438 1.00 95.38 189 ASP A N 1
ATOM 1468 C CA . ASP A 1 189 ? 8.692 10.848 -10.641 1.00 95.38 189 ASP A CA 1
ATOM 1469 C C . ASP A 1 189 ? 8.368 11.700 -9.409 1.00 95.38 189 ASP A C 1
ATOM 1471 O O . ASP A 1 189 ? 7.470 12.532 -9.493 1.00 95.38 189 ASP A O 1
ATOM 1475 N N . GLY A 1 190 ? 9.108 11.557 -8.305 1.00 97.44 190 GLY A N 1
ATOM 1476 C CA . GLY A 1 190 ? 9.001 12.425 -7.134 1.00 97.44 190 GLY A CA 1
ATOM 1477 C C . GLY A 1 190 ? 7.901 12.059 -6.134 1.00 97.44 190 GLY A C 1
ATOM 1478 O O . GLY A 1 190 ? 7.713 12.801 -5.174 1.00 97.44 190 GLY A O 1
ATOM 1479 N N . VAL A 1 191 ? 7.185 10.937 -6.297 1.00 98.25 191 VAL A N 1
ATOM 1480 C CA . VAL A 1 191 ? 6.155 10.504 -5.328 1.00 98.25 191 VAL A CA 1
ATOM 1481 C C . VAL A 1 191 ? 6.749 10.238 -3.939 1.00 98.25 191 VAL A C 1
ATOM 1483 O O . VAL A 1 191 ? 6.245 10.773 -2.954 1.00 98.25 191 VAL A O 1
ATOM 1486 N N . SER A 1 192 ? 7.841 9.472 -3.840 1.00 98.19 192 SER A N 1
ATOM 1487 C CA . SER A 1 192 ? 8.533 9.248 -2.560 1.00 98.19 192 SER A CA 1
ATOM 1488 C C . SER A 1 192 ? 8.992 10.555 -1.901 1.00 98.19 192 SER A C 1
ATOM 1490 O O . SER A 1 192 ? 8.793 10.737 -0.699 1.00 98.19 192 SER A O 1
ATOM 1492 N N . ASP A 1 193 ? 9.554 11.487 -2.677 1.00 98.38 193 ASP A N 1
ATOM 1493 C CA . ASP A 1 193 ? 9.979 12.799 -2.174 1.00 98.38 193 ASP A CA 1
ATOM 1494 C C . ASP A 1 193 ? 8.788 13.623 -1.678 1.00 98.38 193 ASP A C 1
ATOM 1496 O O . ASP A 1 193 ? 8.854 14.218 -0.604 1.00 98.38 193 ASP A O 1
ATOM 1500 N N . LEU A 1 194 ? 7.680 13.632 -2.424 1.00 98.38 194 LEU A N 1
ATOM 1501 C CA . LEU A 1 194 ? 6.442 14.309 -2.040 1.00 98.38 194 LEU A CA 1
ATOM 1502 C C . LEU A 1 194 ? 5.938 13.810 -0.678 1.00 98.38 194 LEU A C 1
ATOM 1504 O O . LEU A 1 194 ? 5.686 14.616 0.217 1.00 98.38 194 LEU A O 1
ATOM 1508 N N . LEU A 1 195 ? 5.849 12.490 -0.498 1.00 98.25 195 LEU A N 1
ATOM 1509 C CA . LEU A 1 195 ? 5.391 11.879 0.753 1.00 98.25 195 LEU A CA 1
ATOM 1510 C C . LEU A 1 195 ? 6.368 12.140 1.907 1.00 98.25 195 LEU A C 1
ATOM 1512 O O . LEU A 1 195 ? 5.947 12.509 3.005 1.00 98.25 195 LEU A O 1
ATOM 1516 N N . THR A 1 196 ? 7.672 12.016 1.656 1.00 97.94 196 THR A N 1
ATOM 1517 C CA . THR A 1 196 ? 8.714 12.272 2.665 1.00 97.94 196 THR A CA 1
ATOM 1518 C C . THR A 1 196 ? 8.688 13.725 3.136 1.00 97.94 196 THR A C 1
ATOM 1520 O O . THR A 1 196 ? 8.752 13.993 4.337 1.00 97.94 196 THR A O 1
ATOM 1523 N N . ASN A 1 197 ? 8.519 14.673 2.211 1.00 97.19 197 ASN A N 1
ATOM 1524 C CA . ASN A 1 197 ? 8.382 16.095 2.530 1.00 97.19 197 ASN A CA 1
ATOM 1525 C C . ASN A 1 197 ? 7.113 16.396 3.345 1.00 97.19 197 ASN A C 1
ATOM 1527 O O . ASN A 1 197 ? 7.098 17.357 4.112 1.00 97.19 197 ASN A O 1
ATOM 1531 N N . ALA A 1 198 ? 6.085 15.550 3.238 1.00 96.06 198 ALA A N 1
ATOM 1532 C CA . ALA A 1 198 ? 4.879 15.587 4.063 1.00 96.06 198 ALA A CA 1
ATOM 1533 C C . ALA A 1 198 ? 4.994 14.793 5.383 1.00 96.06 198 ALA A C 1
ATOM 1535 O O . ALA A 1 198 ? 3.987 14.503 6.035 1.00 96.06 198 ALA A O 1
ATOM 1536 N N . ASN A 1 199 ? 6.219 14.459 5.803 1.00 95.81 199 ASN A N 1
ATOM 1537 C CA . ASN A 1 199 ? 6.547 13.697 7.012 1.00 95.81 199 ASN A CA 1
ATOM 1538 C C . ASN A 1 199 ? 6.038 12.247 7.026 1.00 95.81 199 ASN A C 1
ATOM 1540 O O . ASN A 1 199 ? 5.963 11.635 8.097 1.00 95.81 199 ASN A O 1
ATOM 1544 N N . PHE A 1 200 ? 5.708 11.676 5.868 1.00 97.50 200 PHE A N 1
ATOM 1545 C CA . PHE A 1 200 ? 5.513 10.236 5.772 1.00 97.50 200 PHE A CA 1
ATOM 1546 C C . PHE A 1 200 ? 6.861 9.518 5.715 1.00 97.50 200 PHE A C 1
ATOM 1548 O O . PHE A 1 200 ? 7.832 10.005 5.140 1.00 97.50 200 PHE A O 1
ATOM 1555 N N . ARG A 1 201 ? 6.915 8.328 6.304 1.00 97.69 201 ARG A N 1
ATOM 1556 C CA . ARG A 1 201 ? 8.064 7.419 6.258 1.00 97.69 201 ARG A CA 1
ATOM 1557 C C . ARG A 1 201 ? 7.638 6.119 5.600 1.00 97.69 201 ARG A C 1
ATOM 1559 O O . ARG A 1 201 ? 6.538 5.645 5.868 1.00 97.69 201 ARG A O 1
ATOM 1566 N N . CYS A 1 202 ? 8.481 5.533 4.757 1.00 98.62 202 CYS A N 1
ATOM 1567 C CA . CYS A 1 202 ? 8.201 4.212 4.202 1.00 98.62 202 CYS A CA 1
ATOM 1568 C C . CYS A 1 202 ? 8.598 3.121 5.205 1.00 98.62 202 CYS A C 1
ATOM 1570 O O . CYS A 1 202 ? 9.671 3.179 5.805 1.00 98.62 202 CYS A O 1
ATOM 1572 N N . SER A 1 203 ? 7.764 2.093 5.367 1.00 98.50 203 SER A N 1
ATOM 1573 C CA . SER A 1 203 ? 8.027 0.993 6.304 1.00 98.50 203 SER A CA 1
ATOM 1574 C C . SER A 1 203 ? 9.295 0.195 5.975 1.00 98.50 203 SER A C 1
ATOM 1576 O O . SER A 1 203 ? 9.925 -0.352 6.880 1.00 98.50 203 SER A O 1
ATOM 1578 N N . TYR A 1 204 ? 9.709 0.134 4.704 1.00 98.38 204 TYR A N 1
ATOM 1579 C CA . TYR A 1 204 ? 10.969 -0.520 4.325 1.00 98.38 204 TYR A CA 1
ATOM 1580 C C . TYR A 1 204 ? 12.203 0.235 4.816 1.00 98.38 204 TYR A C 1
ATOM 1582 O O . TYR A 1 204 ? 13.223 -0.388 5.113 1.00 98.38 204 TYR A O 1
ATOM 1590 N N . ASP A 1 205 ? 12.107 1.554 4.975 1.00 97.81 205 ASP A N 1
ATOM 1591 C CA . ASP A 1 205 ? 13.214 2.369 5.472 1.00 97.81 205 ASP A CA 1
ATOM 1592 C C . ASP A 1 205 ? 13.535 2.017 6.926 1.00 97.81 205 ASP A C 1
ATOM 1594 O O . ASP A 1 205 ? 14.697 2.031 7.332 1.00 97.81 205 ASP A O 1
ATOM 1598 N N . ASP A 1 206 ? 12.515 1.636 7.695 1.00 97.50 206 ASP A N 1
ATOM 1599 C CA . ASP A 1 206 ? 12.685 1.192 9.072 1.00 97.50 206 ASP A CA 1
ATOM 1600 C C . ASP A 1 206 ? 13.235 -0.229 9.182 1.00 97.50 206 ASP A C 1
ATOM 1602 O O . ASP A 1 206 ? 13.949 -0.522 10.135 1.00 97.50 206 ASP A O 1
ATOM 1606 N N . CYS A 1 207 ? 12.965 -1.091 8.198 1.00 97.38 207 CYS A N 1
ATOM 1607 C CA . CYS A 1 207 ? 13.533 -2.441 8.148 1.00 97.38 207 CYS A CA 1
ATOM 1608 C C . CYS A 1 207 ? 15.051 -2.427 7.920 1.00 97.38 207 CYS A C 1
ATOM 1610 O O . CYS A 1 207 ? 15.741 -3.361 8.315 1.00 97.38 207 CYS A O 1
ATOM 1612 N N . ARG A 1 208 ? 15.584 -1.375 7.284 1.00 95.00 208 ARG A N 1
ATOM 1613 C CA . ARG A 1 208 ? 17.031 -1.211 7.064 1.00 95.00 208 ARG A CA 1
ATOM 1614 C C . ARG A 1 208 ? 17.781 -0.733 8.306 1.00 95.00 208 ARG A C 1
ATOM 1616 O O . ARG A 1 208 ? 18.999 -0.883 8.375 1.00 95.00 208 ARG A O 1
ATOM 1623 N N . ASP A 1 209 ? 17.081 -0.137 9.266 1.00 94.12 209 ASP A N 1
ATOM 1624 C CA . ASP A 1 209 ? 17.671 0.363 10.502 1.00 94.12 209 ASP A CA 1
ATOM 1625 C C . ASP A 1 209 ? 17.514 -0.679 11.615 1.00 94.12 209 ASP A C 1
ATOM 1627 O O . ASP A 1 209 ? 16.494 -0.731 12.305 1.00 94.12 209 ASP A O 1
ATOM 1631 N N . GLU A 1 210 ? 18.546 -1.504 11.816 1.00 91.88 210 GLU A N 1
ATOM 1632 C CA . GLU A 1 210 ? 18.550 -2.549 12.850 1.00 91.88 210 GLU A CA 1
ATOM 1633 C C . GLU A 1 210 ? 18.228 -2.005 14.254 1.00 91.88 210 GLU A C 1
ATOM 1635 O O . GLU A 1 210 ? 17.670 -2.730 15.081 1.00 91.88 210 GLU A O 1
ATOM 1640 N N . ALA A 1 211 ? 18.516 -0.726 14.532 1.00 94.06 211 ALA A N 1
ATOM 1641 C CA . ALA A 1 211 ? 18.216 -0.115 15.825 1.00 94.06 211 ALA A CA 1
ATOM 1642 C C . ALA A 1 211 ? 16.707 0.050 16.078 1.00 94.06 211 ALA A C 1
ATOM 1644 O O . ALA A 1 211 ? 16.298 0.167 17.236 1.00 94.06 211 ALA A O 1
ATOM 1645 N N . LYS A 1 212 ? 15.878 0.041 15.026 1.00 94.25 212 LYS A N 1
ATOM 1646 C CA . LYS A 1 212 ? 14.411 0.085 15.137 1.00 94.25 212 LYS A CA 1
ATOM 1647 C C . LYS A 1 212 ? 13.793 -1.283 15.413 1.00 94.25 212 LYS A C 1
ATOM 1649 O O . LYS A 1 212 ? 12.654 -1.335 15.864 1.00 94.25 212 LYS A O 1
ATOM 1654 N N . GLY A 1 213 ? 14.527 -2.374 15.178 1.00 96.06 213 GLY A N 1
ATOM 1655 C CA . GLY A 1 213 ? 14.081 -3.729 15.509 1.00 96.06 213 GLY A CA 1
ATOM 1656 C C . GLY A 1 213 ? 12.833 -4.198 14.751 1.00 96.06 213 GLY A C 1
ATOM 1657 O O . GLY A 1 213 ? 12.091 -5.024 15.278 1.00 96.06 213 GLY A O 1
ATOM 1658 N N . VAL A 1 214 ? 12.583 -3.680 13.543 1.00 98.19 214 VAL A N 1
ATOM 1659 C CA . VAL A 1 214 ? 11.439 -4.093 12.715 1.00 98.19 214 VAL A CA 1
ATOM 1660 C C . VAL A 1 214 ? 11.693 -5.489 12.148 1.00 98.19 214 VAL A C 1
ATOM 1662 O O . VAL A 1 214 ? 12.666 -5.707 11.429 1.00 98.19 214 VAL A O 1
ATOM 1665 N N . ALA A 1 215 ? 10.825 -6.447 12.470 1.00 98.25 215 ALA A N 1
ATOM 1666 C CA . ALA A 1 215 ? 10.969 -7.825 12.011 1.00 98.25 215 ALA A CA 1
ATOM 1667 C C . ALA A 1 215 ? 10.698 -7.960 10.503 1.00 98.25 215 ALA A C 1
ATOM 1669 O O . ALA A 1 215 ? 9.770 -7.353 9.976 1.00 98.25 215 ALA A O 1
ATOM 1670 N N . HIS A 1 216 ? 11.461 -8.807 9.811 1.00 98.31 216 HIS A N 1
ATOM 1671 C CA . HIS A 1 216 ? 11.267 -9.071 8.385 1.00 98.31 216 HIS A CA 1
ATOM 1672 C C . HIS A 1 216 ? 11.737 -10.473 7.968 1.00 98.31 216 HIS A C 1
ATOM 1674 O O . HIS A 1 216 ? 12.488 -11.127 8.692 1.00 98.31 216 HIS A O 1
ATOM 1680 N N . ASN A 1 217 ? 11.293 -10.957 6.800 1.00 97.94 217 ASN A N 1
ATOM 1681 C CA . ASN A 1 217 ? 11.593 -12.311 6.293 1.00 97.94 217 ASN A CA 1
ATOM 1682 C C . ASN A 1 217 ? 12.679 -12.375 5.201 1.00 97.94 217 ASN A C 1
ATOM 1684 O O . ASN A 1 217 ? 12.792 -13.386 4.508 1.00 97.94 217 ASN A O 1
ATOM 1688 N N . TRP A 1 218 ? 13.486 -11.326 5.057 1.00 97.56 218 TRP A N 1
ATOM 1689 C CA . TRP A 1 218 ? 14.694 -11.306 4.224 1.00 97.56 218 TRP A CA 1
ATOM 1690 C C . TRP A 1 218 ? 15.956 -11.075 5.068 1.00 97.56 218 TRP A C 1
ATOM 1692 O O . TRP A 1 218 ? 15.879 -10.918 6.287 1.00 97.56 218 TRP A O 1
ATOM 1702 N N . ILE A 1 219 ? 17.126 -11.124 4.430 1.00 96.50 219 ILE A N 1
ATOM 1703 C CA . ILE A 1 219 ? 18.429 -11.010 5.095 1.00 96.50 219 ILE A CA 1
ATOM 1704 C C . ILE A 1 219 ? 18.616 -9.572 5.624 1.00 96.50 219 ILE A C 1
ATOM 1706 O O . ILE A 1 219 ? 18.398 -8.627 4.868 1.00 96.50 219 ILE A O 1
ATOM 1710 N N . PRO A 1 220 ? 19.021 -9.373 6.895 1.00 93.88 220 PRO A N 1
ATOM 1711 C CA . PRO A 1 220 ? 19.337 -8.041 7.411 1.00 93.88 220 PRO A CA 1
ATOM 1712 C C . PRO A 1 220 ? 20.406 -7.334 6.572 1.00 93.88 220 PRO A C 1
ATOM 1714 O O . PRO A 1 220 ? 21.443 -7.919 6.257 1.00 93.88 220 PRO A O 1
ATOM 1717 N N . GLY A 1 221 ? 20.141 -6.078 6.213 1.00 92.06 221 GLY A N 1
ATOM 1718 C CA . GLY A 1 221 ? 21.008 -5.264 5.356 1.00 92.06 221 GLY A CA 1
ATOM 1719 C C . GLY A 1 221 ? 20.780 -5.427 3.847 1.00 92.06 221 GLY A C 1
ATOM 1720 O O . GLY A 1 221 ? 21.234 -4.566 3.093 1.00 92.06 221 GLY A O 1
ATOM 1721 N N . ASP A 1 222 ? 20.053 -6.459 3.408 1.00 96.38 222 ASP A N 1
ATOM 1722 C CA . ASP A 1 222 ? 19.640 -6.60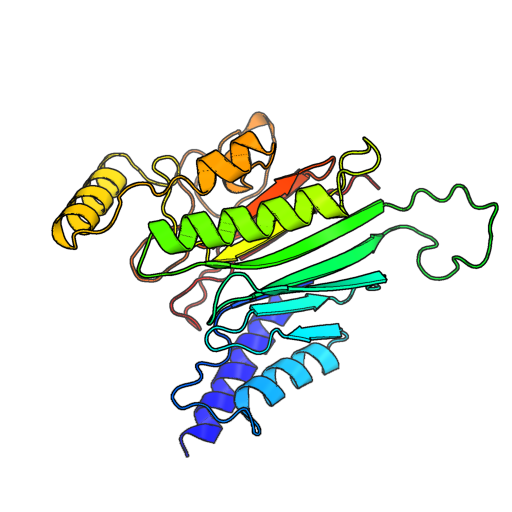2 2.007 1.00 96.38 222 ASP A CA 1
ATOM 1723 C C . ASP A 1 222 ? 18.380 -5.759 1.708 1.00 96.38 222 ASP A C 1
ATOM 1725 O O . ASP A 1 222 ? 17.575 -5.492 2.613 1.00 96.38 222 ASP A O 1
ATOM 1729 N N . PRO A 1 223 ? 18.183 -5.327 0.445 1.00 97.62 223 PRO A N 1
ATOM 1730 C CA . PRO A 1 223 ? 16.950 -4.673 0.017 1.00 97.62 223 PRO A CA 1
ATOM 1731 C C . PRO A 1 223 ? 15.724 -5.585 0.204 1.00 97.62 223 PRO A C 1
ATOM 1733 O O . PRO A 1 223 ? 15.858 -6.815 0.252 1.00 97.62 223 PRO A O 1
ATOM 1736 N N . PRO A 1 224 ? 14.507 -5.011 0.291 1.00 98.00 224 PRO A N 1
ATOM 1737 C CA . PRO A 1 224 ? 13.298 -5.816 0.373 1.00 98.00 224 PRO A CA 1
ATOM 1738 C C . PRO A 1 224 ? 13.145 -6.701 -0.880 1.00 98.00 224 PRO A C 1
ATOM 1740 O O . PRO A 1 224 ? 13.511 -6.291 -1.985 1.00 98.00 224 PRO A O 1
ATOM 1743 N N . PRO A 1 225 ? 12.578 -7.916 -0.754 1.00 97.81 225 PRO A N 1
ATOM 1744 C CA . PRO A 1 225 ? 12.271 -8.747 -1.909 1.00 97.81 225 PRO A CA 1
ATOM 1745 C C . PRO A 1 225 ? 11.327 -8.026 -2.871 1.00 97.81 225 PRO A C 1
ATOM 1747 O O . PRO A 1 225 ? 10.408 -7.335 -2.438 1.00 97.81 225 PRO A O 1
ATOM 1750 N N . ALA A 1 226 ? 11.492 -8.272 -4.172 1.00 97.81 226 ALA A N 1
ATOM 1751 C CA . ALA A 1 226 ? 10.578 -7.753 -5.184 1.00 97.81 226 ALA A CA 1
ATOM 1752 C C . ALA A 1 226 ? 9.114 -8.073 -4.851 1.00 97.81 226 ALA A C 1
ATOM 1754 O O . ALA A 1 226 ? 8.782 -9.215 -4.513 1.00 97.81 226 ALA A O 1
ATOM 1755 N N . THR A 1 227 ? 8.257 -7.067 -4.997 1.00 98.19 227 THR A N 1
ATOM 1756 C CA . THR A 1 227 ? 6.818 -7.150 -4.736 1.00 98.19 227 THR A CA 1
ATOM 1757 C C . THR A 1 227 ? 6.032 -7.421 -6.016 1.00 98.19 227 THR A C 1
ATOM 1759 O O . THR A 1 227 ? 4.880 -7.807 -5.938 1.00 98.19 227 THR A O 1
ATOM 1762 N N . HIS A 1 228 ? 6.673 -7.335 -7.184 1.00 97.81 228 HIS A N 1
ATOM 1763 C CA . HIS A 1 228 ? 6.075 -7.572 -8.496 1.00 97.81 228 HIS A CA 1
ATOM 1764 C C . HIS A 1 228 ? 6.929 -8.524 -9.355 1.00 97.81 228 HIS A C 1
ATOM 1766 O O . HIS A 1 228 ? 8.153 -8.610 -9.198 1.00 97.81 228 HIS A O 1
ATOM 1772 N N . TRP A 1 229 ? 6.303 -9.243 -10.292 1.00 95.88 229 TRP A N 1
ATOM 1773 C CA . TRP A 1 229 ? 6.936 -10.278 -11.123 1.00 95.88 229 TRP A CA 1
ATOM 1774 C C . TRP A 1 229 ? 8.075 -9.761 -12.007 1.00 95.88 229 TRP A C 1
ATOM 1776 O O . TRP A 1 229 ? 8.944 -10.538 -12.403 1.00 95.88 229 TRP A O 1
ATOM 1786 N N . THR A 1 230 ? 8.113 -8.455 -12.286 1.00 94.19 230 THR A N 1
ATOM 1787 C CA . THR A 1 230 ? 9.220 -7.803 -13.007 1.00 94.19 230 THR A CA 1
ATOM 1788 C C . THR A 1 230 ? 10.446 -7.543 -12.131 1.00 94.19 230 THR A C 1
ATOM 1790 O O . THR A 1 230 ? 11.304 -6.746 -12.508 1.00 94.19 230 THR A O 1
ATOM 1793 N N . SER A 1 231 ? 10.529 -8.180 -10.962 1.00 95.81 231 SER A N 1
ATOM 1794 C CA . SER A 1 231 ? 11.596 -7.996 -9.975 1.00 95.81 231 SER A CA 1
ATOM 1795 C C . SER A 1 231 ? 11.693 -6.564 -9.436 1.00 95.81 231 SER A C 1
ATOM 1797 O O . SER A 1 231 ? 12.778 -6.095 -9.108 1.00 95.81 231 SER A O 1
ATOM 1799 N N . THR A 1 232 ? 10.564 -5.858 -9.355 1.00 97.38 232 THR A N 1
ATOM 1800 C CA . THR A 1 232 ? 10.491 -4.504 -8.793 1.00 97.38 232 THR A CA 1
ATOM 1801 C C . THR A 1 232 ? 9.769 -4.507 -7.453 1.00 97.38 232 THR A C 1
ATOM 1803 O O . THR A 1 232 ? 8.839 -5.282 -7.241 1.00 97.38 232 THR A O 1
ATOM 1806 N N . VAL A 1 233 ? 10.206 -3.627 -6.565 1.00 98.38 233 VAL A N 1
ATOM 1807 C CA . VAL A 1 233 ? 9.521 -3.183 -5.351 1.00 98.38 233 VAL A CA 1
ATOM 1808 C C . VAL A 1 233 ? 8.727 -1.936 -5.735 1.00 98.38 233 VAL A C 1
ATOM 1810 O O . VAL A 1 233 ? 9.324 -0.948 -6.169 1.00 98.38 233 VAL A O 1
ATOM 1813 N N . ILE A 1 234 ? 7.400 -2.040 -5.692 1.00 98.19 234 ILE A N 1
ATOM 1814 C CA . ILE A 1 234 ? 6.452 -0.971 -6.065 1.00 98.19 234 ILE A CA 1
ATOM 1815 C C . ILE A 1 234 ? 5.252 -0.865 -5.119 1.00 98.19 234 ILE A C 1
ATOM 1817 O O . ILE A 1 234 ? 4.537 0.138 -5.129 1.00 98.19 234 ILE A O 1
ATOM 1821 N N . ASP A 1 235 ? 5.052 -1.886 -4.291 1.00 98.69 235 ASP A N 1
ATOM 1822 C CA . ASP A 1 235 ? 4.008 -1.939 -3.285 1.00 98.69 235 ASP A CA 1
ATOM 1823 C C . ASP A 1 235 ? 4.599 -1.463 -1.955 1.00 98.69 235 ASP A C 1
ATOM 1825 O O . ASP A 1 235 ? 5.572 -2.035 -1.456 1.00 98.69 235 ASP A O 1
ATOM 1829 N N . TYR A 1 236 ? 4.035 -0.400 -1.387 1.00 98.75 236 TYR A N 1
ATOM 1830 C CA . TYR A 1 236 ? 4.595 0.263 -0.211 1.00 98.75 236 TYR A CA 1
ATOM 1831 C C . TYR A 1 236 ? 3.543 0.524 0.857 1.00 98.75 236 TYR A C 1
ATOM 1833 O O . TYR A 1 236 ? 2.353 0.656 0.570 1.00 98.75 236 TYR A O 1
ATOM 1841 N N . SER A 1 237 ? 4.029 0.684 2.087 1.00 98.62 237 SER A N 1
ATOM 1842 C CA . SER A 1 237 ? 3.275 1.240 3.204 1.00 98.62 237 SER A CA 1
ATOM 1843 C C . SER A 1 237 ? 4.010 2.467 3.734 1.00 98.62 237 SER A C 1
ATOM 1845 O O . SER A 1 237 ? 5.076 2.357 4.345 1.00 98.62 237 SER A O 1
ATOM 1847 N N . TYR A 1 238 ? 3.441 3.642 3.495 1.00 98.75 238 TYR A N 1
ATOM 1848 C CA . TYR A 1 238 ? 3.891 4.906 4.060 1.00 98.75 238 TYR A CA 1
ATOM 1849 C C . TYR A 1 238 ? 3.093 5.229 5.313 1.00 98.75 238 TYR A C 1
ATOM 1851 O O . TYR A 1 238 ? 1.895 4.961 5.376 1.00 98.75 238 TYR A O 1
ATOM 1859 N N . TYR A 1 239 ? 3.741 5.828 6.305 1.00 98.06 239 TYR A N 1
ATOM 1860 C CA . TYR A 1 239 ? 3.100 6.123 7.575 1.00 98.06 239 TYR A CA 1
ATOM 1861 C C . TYR A 1 239 ? 3.526 7.465 8.172 1.00 98.06 239 TYR A C 1
ATOM 1863 O O . TYR A 1 239 ? 4.657 7.917 7.983 1.00 98.06 239 TYR A O 1
ATOM 1871 N N . ARG A 1 240 ? 2.614 8.089 8.918 1.00 95.56 240 ARG A N 1
ATOM 1872 C CA . ARG A 1 240 ? 2.796 9.362 9.629 1.00 95.56 240 ARG A CA 1
ATOM 1873 C C . ARG A 1 240 ? 2.095 9.299 10.990 1.00 95.56 240 ARG A C 1
ATOM 1875 O O . ARG A 1 240 ? 1.171 8.511 11.172 1.00 95.56 240 ARG A O 1
ATOM 1882 N N . GLY A 1 241 ? 2.540 10.123 11.937 1.00 93.81 241 GLY A N 1
ATOM 1883 C CA . GLY A 1 241 ? 2.026 10.143 13.310 1.00 93.81 241 GLY A CA 1
ATOM 1884 C C . GLY A 1 241 ? 2.835 9.261 14.262 1.00 93.81 241 GLY A C 1
ATOM 1885 O O . GLY A 1 241 ? 4.011 8.971 14.014 1.00 93.81 241 GLY A O 1
ATOM 1886 N N . ASN A 1 242 ? 2.208 8.848 15.363 1.00 93.06 242 ASN A N 1
ATOM 1887 C CA . ASN A 1 242 ? 2.817 8.044 16.425 1.00 93.06 242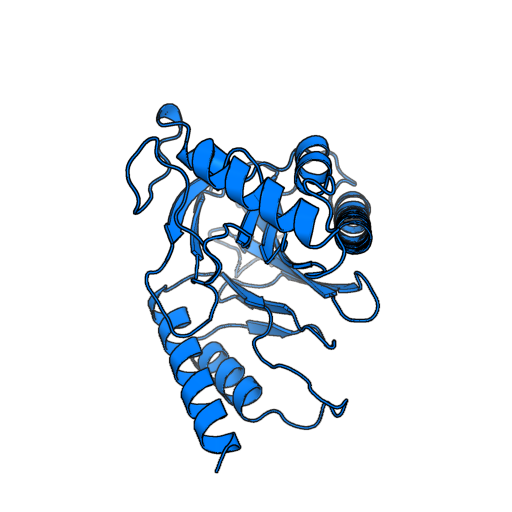 ASN A CA 1
ATOM 1888 C C . ASN A 1 242 ? 2.606 6.529 16.232 1.00 93.06 242 ASN A C 1
ATOM 1890 O O . ASN A 1 242 ? 2.574 5.771 17.195 1.00 93.06 242 ASN A O 1
ATOM 1894 N N . ILE A 1 243 ? 2.484 6.081 14.984 1.00 95.12 243 ILE A N 1
ATOM 1895 C CA . ILE A 1 243 ? 2.468 4.657 14.632 1.00 95.12 243 ILE A CA 1
ATOM 1896 C C . ILE A 1 243 ? 3.858 4.207 14.202 1.00 95.12 243 ILE A C 1
ATOM 1898 O O . ILE A 1 243 ? 4.640 4.999 13.665 1.00 95.12 243 ILE A O 1
ATOM 1902 N N . LYS A 1 244 ? 4.188 2.943 14.460 1.00 97.19 244 LYS A N 1
ATOM 1903 C CA . LYS A 1 244 ? 5.500 2.367 14.149 1.00 97.19 244 LYS A CA 1
ATOM 1904 C C . LYS A 1 244 ? 5.335 0.968 13.570 1.00 97.19 244 LYS A C 1
ATOM 1906 O O . LYS A 1 244 ? 4.604 0.167 14.151 1.00 97.19 244 LYS A O 1
ATOM 1911 N N . PRO A 1 245 ? 6.015 0.634 12.465 1.00 98.25 245 PRO A N 1
ATOM 1912 C CA . PRO A 1 245 ? 6.038 -0.742 12.006 1.00 98.25 245 PRO A CA 1
ATOM 1913 C C . PRO A 1 245 ? 6.851 -1.580 12.999 1.00 98.25 245 PRO A C 1
ATOM 1915 O O . PRO A 1 245 ? 7.945 -1.195 13.404 1.00 98.25 245 PRO A O 1
ATOM 1918 N N . THR A 1 246 ? 6.324 -2.733 13.389 1.00 98.50 246 THR A N 1
ATOM 1919 C CA . THR A 1 246 ? 7.033 -3.742 14.194 1.00 98.50 246 THR A CA 1
ATOM 1920 C C . THR A 1 246 ? 7.382 -4.977 13.371 1.00 98.50 246 THR A C 1
ATOM 1922 O O . THR A 1 246 ? 8.282 -5.732 13.740 1.00 98.50 246 THR A O 1
ATOM 1925 N N . GLY A 1 247 ? 6.740 -5.152 12.213 1.00 98.56 247 GLY A N 1
ATOM 1926 C CA . GLY A 1 247 ? 7.120 -6.158 11.234 1.00 98.56 247 GLY A CA 1
ATOM 1927 C C . GLY A 1 247 ? 6.672 -5.814 9.818 1.00 98.56 247 GLY A C 1
ATOM 1928 O O . GLY A 1 247 ? 5.643 -5.169 9.628 1.00 98.56 247 GLY A O 1
ATOM 1929 N N . VAL A 1 248 ? 7.435 -6.254 8.821 1.00 98.62 248 VAL A N 1
ATOM 1930 C CA . VAL A 1 248 ? 7.103 -6.158 7.395 1.00 98.62 248 VAL A CA 1
ATOM 1931 C C . VAL A 1 248 ? 7.564 -7.439 6.705 1.00 98.62 248 VAL A C 1
ATOM 1933 O O . VAL A 1 248 ? 8.739 -7.793 6.747 1.00 98.62 248 VAL A O 1
ATOM 1936 N N . PHE A 1 249 ? 6.647 -8.143 6.052 1.00 98.56 249 PHE A N 1
ATOM 1937 C CA . PHE A 1 249 ? 6.900 -9.455 5.463 1.00 98.56 249 PHE A CA 1
ATOM 1938 C C . PHE A 1 249 ? 6.382 -9.506 4.031 1.00 98.56 249 PHE A C 1
ATOM 1940 O O . PHE A 1 249 ? 5.249 -9.109 3.767 1.00 98.56 249 PHE A O 1
ATOM 1947 N N . VAL A 1 250 ? 7.186 -10.038 3.108 1.00 98.31 250 VAL A N 1
ATOM 1948 C CA . VAL A 1 250 ? 6.769 -10.252 1.714 1.00 98.31 250 VAL A CA 1
ATOM 1949 C C . VAL A 1 250 ? 6.418 -11.725 1.525 1.00 98.31 250 VAL A C 1
ATOM 1951 O O . VAL A 1 250 ? 7.266 -12.605 1.701 1.00 98.31 250 VAL A O 1
ATOM 1954 N N . SER A 1 251 ? 5.162 -12.008 1.192 1.00 96.62 251 SER A N 1
ATOM 1955 C CA . SER A 1 251 ? 4.662 -13.366 0.979 1.00 96.62 251 SER A CA 1
ATOM 1956 C C . SER A 1 251 ? 5.301 -14.006 -0.260 1.00 96.62 251 SER A C 1
ATOM 1958 O O . SER A 1 251 ? 5.423 -13.348 -1.295 1.00 96.62 251 SER A O 1
ATOM 1960 N N . PRO A 1 252 ? 5.656 -15.305 -0.223 1.00 94.00 252 PRO A N 1
ATOM 1961 C CA . PRO A 1 252 ? 6.150 -16.028 -1.395 1.00 94.00 252 PRO A CA 1
ATOM 1962 C C . PRO A 1 252 ? 5.030 -16.448 -2.364 1.00 94.00 252 PRO A C 1
ATOM 1964 O O . PRO A 1 252 ? 5.285 -17.218 -3.290 1.00 94.00 252 PRO A O 1
ATOM 1967 N N . SER A 1 253 ? 3.786 -16.017 -2.128 1.00 91.62 253 SER A N 1
ATOM 1968 C CA . SER A 1 253 ? 2.648 -16.350 -2.981 1.00 91.62 253 SER A CA 1
ATOM 1969 C C . SER A 1 253 ? 2.869 -15.986 -4.446 1.00 91.62 253 SER A C 1
ATOM 1971 O O . SER A 1 253 ? 3.453 -14.955 -4.764 1.00 91.62 253 SER A O 1
ATOM 1973 N N . ASN A 1 254 ? 2.317 -16.818 -5.327 1.00 92.50 254 ASN A N 1
ATOM 1974 C CA . ASN A 1 254 ? 2.262 -16.614 -6.770 1.00 92.50 254 ASN A CA 1
ATOM 1975 C C . ASN A 1 254 ? 0.818 -16.581 -7.303 1.00 92.50 254 ASN A C 1
ATOM 1977 O O . ASN A 1 254 ? 0.586 -16.887 -8.474 1.00 92.50 254 ASN A O 1
ATOM 1981 N N . LEU A 1 255 ? -0.161 -16.286 -6.439 1.00 93.75 255 LEU A N 1
ATOM 1982 C CA . LEU A 1 255 ? -1.555 -16.118 -6.862 1.00 93.75 255 LEU A CA 1
ATOM 1983 C C . LEU A 1 255 ? -1.782 -14.800 -7.606 1.00 93.75 255 LEU A C 1
ATOM 1985 O O . LEU A 1 255 ? -2.778 -14.675 -8.298 1.00 93.75 255 LEU A O 1
ATOM 1989 N N . SER A 1 256 ? -0.871 -13.846 -7.487 1.00 94.94 256 SER A N 1
ATOM 1990 C CA . SER A 1 256 ? -0.865 -12.619 -8.268 1.00 94.94 256 SER A CA 1
ATOM 1991 C C . SER A 1 256 ? 0.515 -12.450 -8.898 1.00 94.94 256 SER A C 1
ATOM 1993 O O . SER A 1 256 ? 1.484 -13.124 -8.529 1.00 94.94 256 SER A O 1
ATOM 1995 N N . ASP A 1 257 ? 0.584 -11.588 -9.896 1.00 95.94 257 ASP A N 1
ATOM 1996 C CA . ASP A 1 257 ? 1.834 -11.079 -10.432 1.00 95.94 257 ASP A CA 1
ATOM 1997 C C . ASP A 1 257 ? 2.478 -10.051 -9.475 1.00 95.94 257 ASP A C 1
ATOM 1999 O O . ASP A 1 257 ? 3.678 -9.787 -9.572 1.00 95.94 257 ASP A O 1
ATOM 2003 N N . HIS A 1 258 ? 1.720 -9.596 -8.471 1.00 97.50 258 HIS A N 1
ATOM 2004 C CA . HIS A 1 258 ? 2.209 -9.005 -7.227 1.00 97.50 258 HIS A CA 1
ATOM 2005 C C . HIS A 1 258 ? 2.332 -10.035 -6.091 1.00 97.50 258 HIS A C 1
ATOM 2007 O O . HIS A 1 258 ? 1.673 -11.078 -6.057 1.00 97.50 258 HIS A O 1
ATOM 2013 N N . ARG A 1 259 ? 3.158 -9.713 -5.098 1.00 97.44 259 ARG A N 1
ATOM 2014 C CA . ARG A 1 259 ? 3.304 -10.452 -3.846 1.00 97.44 259 ARG A CA 1
ATOM 2015 C C . ARG A 1 259 ? 2.588 -9.706 -2.735 1.00 97.44 259 ARG A C 1
ATOM 2017 O O . ARG A 1 259 ? 2.801 -8.516 -2.538 1.00 97.44 259 ARG A O 1
ATOM 2024 N N . MET A 1 260 ? 1.792 -10.433 -1.959 1.00 97.56 260 MET A N 1
ATOM 2025 C CA . MET A 1 260 ? 1.162 -9.887 -0.759 1.00 97.56 260 MET A CA 1
ATOM 2026 C C . MET A 1 260 ? 2.227 -9.420 0.240 1.00 97.56 260 MET A C 1
ATOM 2028 O O . MET A 1 260 ? 3.165 -10.163 0.536 1.00 97.56 260 MET A O 1
ATOM 2032 N N . ILE A 1 261 ? 2.044 -8.226 0.796 1.00 98.44 261 ILE A N 1
ATOM 2033 C CA . ILE A 1 261 ? 2.854 -7.697 1.895 1.00 98.44 261 ILE A CA 1
ATOM 2034 C C . ILE A 1 261 ? 2.007 -7.711 3.162 1.00 98.44 261 ILE A C 1
ATOM 2036 O O . ILE A 1 261 ? 0.850 -7.298 3.142 1.00 98.44 261 ILE A O 1
ATOM 2040 N N . VAL A 1 262 ? 2.591 -8.177 4.262 1.00 98.50 262 VAL A N 1
ATOM 2041 C CA . VAL A 1 262 ? 1.973 -8.148 5.589 1.00 98.50 262 VAL A CA 1
ATOM 2042 C C . VAL A 1 262 ? 2.811 -7.244 6.480 1.00 98.50 262 VAL A C 1
ATOM 2044 O O . VAL A 1 262 ? 3.990 -7.516 6.704 1.00 98.50 262 VAL A O 1
ATOM 2047 N N . SER A 1 263 ? 2.207 -6.172 6.987 1.00 98.44 263 SER A N 1
ATOM 2048 C CA . SER A 1 263 ? 2.848 -5.240 7.915 1.00 98.44 263 SER A CA 1
ATOM 2049 C C . SER A 1 263 ? 2.141 -5.269 9.266 1.00 98.44 263 SER A C 1
ATOM 2051 O O . SER A 1 263 ? 0.914 -5.259 9.325 1.00 98.44 263 SER A O 1
ATOM 2053 N N . VAL A 1 264 ? 2.922 -5.280 10.343 1.00 98.44 264 VAL A N 1
ATOM 2054 C CA . VAL A 1 264 ? 2.446 -5.222 11.729 1.00 98.44 264 VAL A CA 1
ATOM 2055 C C . VAL A 1 264 ? 2.788 -3.850 12.288 1.00 98.44 264 VAL A C 1
ATOM 2057 O O . VAL A 1 264 ? 3.910 -3.375 12.104 1.00 98.44 264 VAL A O 1
ATOM 2060 N N . TRP A 1 265 ? 1.827 -3.221 12.958 1.00 98.19 265 TRP A N 1
ATOM 2061 C CA . TRP A 1 265 ? 1.932 -1.843 13.425 1.00 98.19 265 TRP A CA 1
ATOM 2062 C C . TRP A 1 265 ? 1.658 -1.759 14.922 1.00 98.19 265 TRP A C 1
ATOM 2064 O O . TRP A 1 265 ? 0.667 -2.296 15.408 1.00 98.19 265 TRP A O 1
ATOM 2074 N N . ASP A 1 266 ? 2.537 -1.065 15.635 1.00 97.06 266 ASP A N 1
ATOM 2075 C CA . ASP A 1 266 ? 2.286 -0.564 16.980 1.00 97.06 266 ASP A CA 1
ATOM 2076 C C . ASP A 1 266 ? 1.686 0.841 16.865 1.00 97.06 266 ASP A C 1
ATOM 2078 O O . ASP A 1 266 ? 2.254 1.720 16.207 1.00 97.06 266 ASP A O 1
ATOM 2082 N N . VAL A 1 267 ? 0.519 1.026 17.476 1.00 93.81 267 VAL A N 1
ATOM 2083 C CA . VAL A 1 267 ? -0.250 2.276 17.456 1.00 93.81 267 VAL A CA 1
ATOM 2084 C C . VAL A 1 267 ? -0.183 3.041 18.781 1.00 93.81 267 VAL A C 1
ATOM 2086 O O . VAL A 1 267 ? -0.818 4.086 18.902 1.00 93.81 267 VAL A O 1
ATOM 2089 N N . GLY A 1 268 ? 0.599 2.555 19.752 1.00 85.19 268 GLY A N 1
ATOM 2090 C CA . GLY A 1 268 ? 0.839 3.237 21.023 1.00 85.19 268 GLY A CA 1
ATOM 2091 C C . GLY A 1 268 ? -0.324 3.185 22.015 1.00 85.19 268 GLY A C 1
ATOM 2092 O O . GLY A 1 268 ? -0.497 4.149 22.759 1.00 85.19 268 GLY A O 1
ATOM 2093 N N . LEU A 1 269 ? -1.099 2.094 22.000 1.00 76.62 269 LEU A N 1
ATOM 2094 C CA . LEU A 1 269 ? -2.062 1.744 23.053 1.00 76.62 269 LEU A CA 1
ATOM 2095 C C . LEU A 1 269 ? -1.383 0.996 24.208 1.00 76.62 269 LEU A C 1
ATOM 2097 O O . LEU A 1 269 ? -0.450 0.207 23.930 1.00 76.62 269 LEU A O 1
#